Protein AF-E9GR63-F1 (afdb_monomer_lite)

Foldseek 3Di:
DCVVVVLVCLDVVVLVVLVVCCVVVPPPSVPCVVVSVVSPLVNLLVLCLQQDDQCCCVVVVPPSSHWAQDLVPVSLVCLQPVSLVVLVVVQVPDPDPVVHDDPVRSVVSNCVSNVLSVVQNVCNVVVDRTDGNPVVDCVVVVVVVVVVVVVCVVDDDDDDDDDPPPDDDPDPVRVVPDDPPDPDPDDPDPPPPDVVVVVVPDDPVVVVVVVVVVPPPDPPPDPDDDDDDPDDDDDDDDDDDDDDDDDDDDPDPPPPDPPPPPPDDDDDDD

pLDDT: mean 73.04, std 22.87, range [29.64, 97.62]

Radius of gyration: 31.94 Å; chains: 1; bounding box: 80×64×83 Å

Organism: Daphnia pulex (NCBI:txid6669)

Sequence (270 aa):
MKVKLAVDIFRPEMVAALRTMHDLLEVGFENVEPLCTFLERMWKWFCYHDVSNWSQAISQRLEIKRPFSEEDDERIKDLDFDFPEELREWNKQKGNPLECFTPQTLNAIIFTSRSTANLIKHLLRSGFKYVLTRRLSTDNIESCELFICNRSNQQDSTRPNSLSCNTPLPTESVLRRNDPLIASERQPKITRPRGKTILMNTSSNHLKILNQLKEAPVLKIGDDESDKEFNVESKAWGGKGLTKVLGGTSSARVLKACKAEYSNRPTAYT

Structure (mmCIF, N/CA/C/O backbone):
data_AF-E9GR63-F1
#
_entry.id   AF-E9GR63-F1
#
loop_
_atom_site.group_PDB
_atom_site.id
_atom_site.type_symbol
_atom_site.label_atom_id
_atom_site.label_alt_id
_atom_site.label_comp_id
_atom_site.label_asym_id
_atom_site.label_entity_id
_atom_site.label_seq_id
_atom_site.pdbx_PDB_ins_code
_atom_site.Cartn_x
_atom_site.Cartn_y
_atom_site.Cartn_z
_atom_site.occupancy
_atom_site.B_iso_or_equiv
_atom_site.auth_seq_id
_atom_site.auth_comp_id
_atom_site.auth_asym_id
_atom_site.auth_atom_id
_atom_site.pdbx_PDB_model_num
ATOM 1 N N . MET A 1 1 ? -11.440 11.472 -12.004 1.00 61.34 1 MET A N 1
ATOM 2 C CA . ME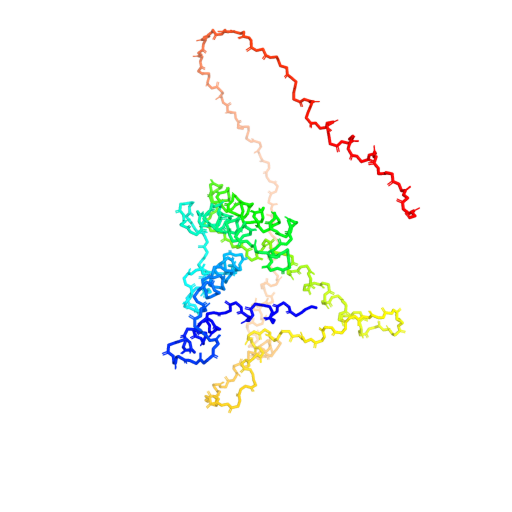T A 1 1 ? -10.074 10.899 -12.059 1.00 61.34 1 MET A CA 1
ATOM 3 C C . MET A 1 1 ? -10.186 9.377 -11.953 1.00 61.34 1 MET A C 1
ATOM 5 O O . MET A 1 1 ? -11.074 8.920 -11.244 1.00 61.34 1 MET A O 1
ATOM 9 N N . LYS A 1 2 ? -9.394 8.580 -12.686 1.00 85.25 2 LYS A N 1
ATOM 10 C CA . LYS A 1 2 ? -9.538 7.107 -12.711 1.00 85.25 2 LYS A CA 1
ATOM 11 C C . LYS A 1 2 ? -8.569 6.433 -11.725 1.00 85.25 2 LYS A C 1
ATOM 13 O O . LYS A 1 2 ? -7.588 5.838 -12.151 1.00 85.25 2 LYS A O 1
ATOM 18 N N . VAL A 1 3 ? -8.863 6.500 -10.422 1.00 84.69 3 VAL A N 1
ATOM 19 C CA . VAL A 1 3 ? -8.038 5.867 -9.363 1.00 84.69 3 VAL A CA 1
ATOM 20 C C . VAL A 1 3 ? -7.896 4.360 -9.588 1.00 84.69 3 VAL A C 1
ATOM 22 O O . VAL A 1 3 ? -6.806 3.816 -9.464 1.00 84.69 3 VAL A O 1
ATOM 25 N N . LYS A 1 4 ? -8.973 3.696 -10.028 1.00 86.88 4 LYS A N 1
ATOM 26 C CA . LYS A 1 4 ? -8.961 2.261 -10.345 1.00 86.88 4 LYS A CA 1
ATOM 27 C C . LYS A 1 4 ? -7.882 1.885 -11.367 1.00 86.88 4 LYS A C 1
ATOM 29 O O . LYS A 1 4 ? -7.197 0.895 -11.170 1.00 86.88 4 LYS A O 1
ATOM 34 N N . LEU A 1 5 ? -7.701 2.699 -12.411 1.00 89.25 5 LEU A N 1
ATOM 35 C CA . LEU A 1 5 ? -6.687 2.440 -13.434 1.00 89.25 5 LEU A CA 1
ATOM 36 C C . LEU A 1 5 ? -5.273 2.518 -12.848 1.00 89.25 5 LEU A C 1
ATOM 38 O O . LEU A 1 5 ? -4.441 1.685 -13.174 1.00 89.25 5 LEU A O 1
ATOM 42 N N . ALA A 1 6 ? -5.017 3.488 -11.965 1.00 90.56 6 ALA A N 1
ATOM 43 C CA . ALA A 1 6 ? -3.727 3.603 -11.292 1.00 90.56 6 ALA A CA 1
ATOM 44 C C . ALA A 1 6 ? -3.461 2.393 -10.384 1.00 90.56 6 ALA A C 1
ATOM 46 O O . ALA A 1 6 ? -2.373 1.837 -10.416 1.00 90.56 6 ALA A O 1
ATOM 47 N N . VAL A 1 7 ? -4.468 1.946 -9.627 1.00 90.56 7 VAL A N 1
ATOM 48 C CA . VAL A 1 7 ? -4.359 0.760 -8.760 1.00 90.56 7 VAL A CA 1
ATOM 49 C C . VAL A 1 7 ? -4.105 -0.511 -9.575 1.00 90.56 7 VAL A C 1
ATOM 51 O O . VAL A 1 7 ? -3.301 -1.344 -9.168 1.00 90.56 7 VAL A O 1
ATOM 54 N N . ASP A 1 8 ? -4.752 -0.652 -10.734 1.00 91.81 8 ASP A N 1
ATOM 55 C CA . ASP A 1 8 ? -4.613 -1.829 -11.595 1.00 91.81 8 ASP A CA 1
ATOM 56 C C . ASP A 1 8 ? -3.183 -1.995 -12.158 1.00 91.81 8 ASP A C 1
ATOM 58 O O . ASP A 1 8 ? -2.782 -3.122 -12.432 1.00 91.81 8 ASP A O 1
ATOM 62 N N . ILE A 1 9 ? -2.387 -0.920 -12.255 1.00 93.25 9 ILE A N 1
ATOM 63 C CA . ILE A 1 9 ? -0.972 -0.981 -12.679 1.00 93.25 9 ILE A CA 1
ATOM 64 C C . ILE A 1 9 ? -0.094 -1.679 -11.633 1.00 93.25 9 ILE A C 1
ATOM 66 O O . ILE A 1 9 ? 0.832 -2.400 -11.987 1.00 93.25 9 ILE A O 1
ATOM 70 N N . PHE A 1 10 ? -0.385 -1.490 -10.345 1.00 94.12 10 PHE A N 1
ATOM 71 C CA . PHE A 1 10 ? 0.419 -2.053 -9.254 1.00 94.12 10 PHE A CA 1
ATOM 72 C C . PHE A 1 10 ? 0.014 -3.481 -8.888 1.00 94.12 10 PHE A C 1
ATOM 74 O O . PHE A 1 10 ? 0.583 -4.080 -7.986 1.00 94.12 10 PHE A O 1
ATOM 81 N N . ARG A 1 11 ? -0.993 -4.047 -9.549 1.00 93.25 11 ARG A N 1
ATOM 82 C CA . ARG A 1 11 ? -1.508 -5.362 -9.188 1.00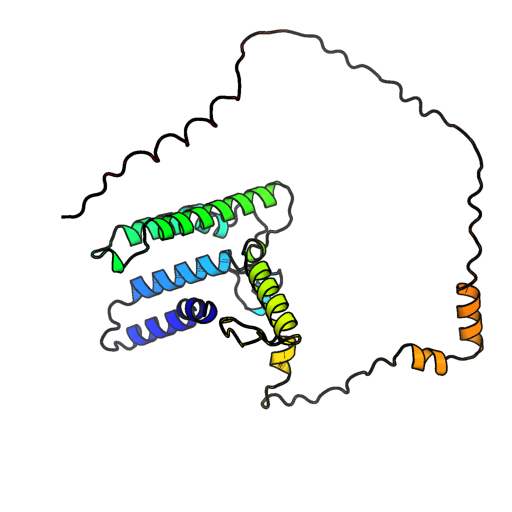 93.25 11 ARG A CA 1
ATOM 83 C C . ARG A 1 11 ? -0.459 -6.477 -9.337 1.00 93.25 11 ARG A C 1
ATOM 85 O O . ARG A 1 11 ? 0.334 -6.436 -10.279 1.00 93.25 11 ARG A O 1
ATOM 92 N N . PRO A 1 12 ? -0.504 -7.522 -8.487 1.00 94.19 12 PRO A N 1
ATOM 93 C CA . PRO A 1 12 ? 0.393 -8.673 -8.594 1.00 94.19 12 PRO A CA 1
ATOM 94 C C . PRO A 1 12 ? 0.366 -9.343 -9.970 1.00 94.19 12 PRO A C 1
ATOM 96 O O . PRO A 1 12 ? 1.385 -9.842 -10.431 1.00 94.19 12 PRO A O 1
ATOM 99 N N . GLU A 1 13 ? -0.780 -9.323 -10.653 1.00 95.00 13 GLU A N 1
ATOM 100 C CA . GLU A 1 13 ? -0.937 -9.862 -12.002 1.00 95.00 13 GLU A CA 1
ATOM 101 C C . GLU A 1 13 ? -0.051 -9.137 -13.028 1.00 95.00 13 GLU A C 1
ATOM 103 O O . GLU A 1 13 ? 0.485 -9.778 -13.929 1.00 95.00 13 GLU A O 1
ATOM 108 N N . MET A 1 14 ? 0.153 -7.822 -12.871 1.00 94.94 14 MET A N 1
ATOM 109 C CA . MET A 1 14 ? 1.071 -7.054 -13.717 1.00 94.94 14 MET A CA 1
ATOM 110 C C . MET A 1 14 ? 2.517 -7.490 -13.477 1.00 94.94 14 MET A C 1
ATOM 112 O O . MET A 1 14 ? 3.258 -7.736 -14.423 1.00 94.94 14 MET A O 1
ATOM 116 N N . VAL A 1 15 ? 2.903 -7.647 -12.211 1.00 95.38 15 VAL A N 1
ATOM 117 C CA . VAL A 1 15 ? 4.250 -8.098 -11.836 1.00 95.38 15 VAL A CA 1
ATOM 118 C C . VAL A 1 15 ? 4.518 -9.514 -12.349 1.00 95.38 15 VAL A C 1
ATOM 120 O O . VAL A 1 15 ? 5.575 -9.774 -12.919 1.00 95.38 15 VAL A O 1
ATOM 123 N N . ALA A 1 16 ? 3.549 -10.419 -12.207 1.00 95.81 16 ALA A N 1
ATOM 124 C CA . ALA A 1 16 ? 3.643 -11.779 -12.727 1.00 95.81 16 ALA A CA 1
ATOM 125 C C . ALA A 1 16 ? 3.805 -11.795 -14.254 1.00 95.81 16 ALA A C 1
ATOM 127 O O . ALA A 1 16 ? 4.628 -12.551 -14.771 1.00 95.81 16 ALA A O 1
ATOM 128 N N . ALA A 1 17 ? 3.075 -10.938 -14.974 1.00 95.88 17 ALA A N 1
ATOM 129 C CA . ALA A 1 17 ? 3.231 -10.792 -16.417 1.00 95.88 17 ALA A CA 1
ATOM 130 C C . ALA A 1 17 ? 4.635 -10.286 -16.789 1.00 95.88 17 ALA A C 1
ATOM 132 O O . ALA A 1 17 ? 5.271 -10.876 -17.657 1.00 95.88 17 ALA A O 1
ATOM 133 N N . LEU A 1 18 ? 5.149 -9.255 -16.106 1.00 95.19 18 LEU A N 1
ATOM 134 C CA . LEU A 1 18 ? 6.498 -8.723 -16.346 1.00 95.19 18 LEU A CA 1
ATOM 135 C C . LEU A 1 18 ? 7.587 -9.776 -16.112 1.00 95.19 18 LEU A C 1
ATOM 137 O O . LEU A 1 18 ? 8.458 -9.943 -16.963 1.00 95.19 18 LEU A O 1
ATOM 141 N N . ARG A 1 19 ? 7.509 -10.518 -15.001 1.00 94.81 19 ARG A N 1
ATOM 142 C CA . ARG A 1 19 ? 8.440 -11.622 -14.717 1.00 94.81 19 ARG A CA 1
ATOM 143 C C . ARG A 1 19 ? 8.348 -12.727 -15.764 1.00 94.81 19 ARG A C 1
ATOM 145 O O . ARG A 1 19 ? 9.371 -13.189 -16.242 1.00 94.81 19 ARG A O 1
ATOM 152 N N . THR A 1 20 ? 7.137 -13.079 -16.196 1.00 95.44 20 THR A N 1
ATOM 153 C CA . THR A 1 20 ? 6.946 -14.082 -17.256 1.00 95.44 20 THR A CA 1
ATOM 154 C C . THR A 1 20 ? 7.599 -13.641 -18.569 1.00 95.44 20 THR A C 1
ATOM 156 O O . THR A 1 20 ? 8.258 -14.446 -19.214 1.00 95.44 20 THR A O 1
ATOM 159 N N . MET A 1 21 ? 7.460 -12.369 -18.964 1.00 94.75 21 MET A N 1
ATOM 160 C CA . MET A 1 21 ? 8.104 -11.848 -20.181 1.00 94.75 21 MET A CA 1
ATOM 161 C C . MET A 1 21 ? 9.634 -11.856 -20.076 1.00 94.75 21 MET A C 1
ATOM 163 O O . MET A 1 21 ? 10.316 -12.185 -21.043 1.00 94.75 21 MET A O 1
ATOM 167 N N . HIS A 1 22 ? 10.168 -11.541 -18.895 1.00 93.75 22 HIS A N 1
ATOM 168 C CA . HIS A 1 22 ? 11.597 -11.663 -18.613 1.00 93.75 22 HIS A CA 1
ATOM 169 C C . HIS A 1 22 ? 12.082 -13.117 -18.705 1.00 93.75 22 HIS A C 1
ATOM 171 O O . HIS A 1 22 ? 13.088 -13.383 -19.357 1.00 93.75 22 HIS A O 1
ATOM 177 N N . ASP A 1 23 ? 11.344 -14.068 -18.128 1.00 93.75 23 ASP A N 1
ATOM 178 C CA . ASP A 1 23 ? 11.697 -15.494 -18.146 1.00 93.75 23 ASP A CA 1
ATOM 179 C C . ASP A 1 23 ? 11.629 -16.103 -19.555 1.00 93.75 23 ASP A C 1
ATOM 181 O O . ASP A 1 23 ? 12.371 -17.032 -19.876 1.00 93.75 23 ASP A O 1
ATOM 185 N N . LEU A 1 24 ? 10.764 -15.558 -20.416 1.00 94.44 24 LEU A N 1
ATOM 186 C CA . LEU A 1 24 ? 10.686 -15.902 -21.837 1.00 94.44 24 LEU A CA 1
ATOM 187 C C . LEU A 1 24 ? 11.790 -15.251 -22.687 1.00 94.44 24 LEU A C 1
ATOM 189 O O . LEU A 1 24 ? 11.870 -15.538 -23.880 1.00 94.44 24 LEU A O 1
ATOM 193 N N . LEU A 1 25 ? 12.657 -14.426 -22.086 1.00 89.38 25 LEU A N 1
ATOM 194 C CA . LEU A 1 25 ? 13.731 -13.689 -22.760 1.00 89.38 25 LEU A CA 1
ATOM 195 C C . LEU A 1 25 ? 13.216 -12.798 -23.902 1.00 89.38 25 LEU A C 1
ATOM 197 O O . LEU A 1 25 ? 13.877 -12.637 -24.930 1.00 89.38 25 LEU A O 1
ATOM 201 N N . GLU A 1 26 ? 12.026 -12.221 -23.723 1.00 90.00 26 GLU A N 1
ATOM 202 C CA . GLU A 1 26 ? 11.458 -11.276 -24.680 1.00 90.00 26 GLU A CA 1
ATOM 203 C C . GLU A 1 26 ? 12.300 -9.994 -24.736 1.00 90.00 26 GLU A C 1
ATOM 205 O O . GLU A 1 26 ? 12.726 -9.444 -23.714 1.00 90.00 26 GLU A O 1
ATOM 210 N N . VAL A 1 27 ? 12.526 -9.495 -25.954 1.00 90.62 27 VAL A N 1
ATOM 211 C CA . VAL A 1 27 ? 13.384 -8.326 -26.191 1.00 90.62 27 VAL A CA 1
ATOM 212 C C . VAL A 1 27 ? 12.829 -7.107 -25.452 1.00 90.62 27 VAL A C 1
ATOM 214 O O . VAL A 1 27 ? 11.661 -6.747 -25.615 1.00 90.62 27 VAL A O 1
ATOM 217 N N . GLY A 1 28 ? 13.682 -6.444 -24.666 1.00 89.44 28 GLY A N 1
ATOM 218 C CA . GLY A 1 28 ? 13.310 -5.258 -23.888 1.00 89.44 28 GLY A CA 1
ATOM 219 C C . GLY A 1 28 ? 12.783 -5.543 -22.478 1.00 89.44 28 GLY A C 1
ATOM 220 O O . GLY A 1 28 ? 12.455 -4.595 -21.763 1.00 89.44 28 GLY A O 1
ATOM 221 N N . PHE A 1 29 ? 12.741 -6.810 -22.049 1.00 91.81 29 PHE A N 1
ATOM 222 C CA . PHE A 1 29 ? 12.385 -7.206 -20.680 1.00 91.81 29 PHE A CA 1
ATOM 223 C C . PHE A 1 29 ? 13.593 -7.672 -19.849 1.00 91.81 29 PHE A C 1
ATOM 225 O O . PHE A 1 29 ? 13.401 -8.245 -18.783 1.00 91.81 29 PHE A O 1
ATOM 232 N N . GLU A 1 30 ? 14.837 -7.398 -20.264 1.00 89.56 30 GLU A N 1
ATOM 233 C CA . GLU A 1 30 ? 16.034 -7.953 -19.602 1.00 89.56 30 GLU A CA 1
ATOM 234 C C . GLU A 1 30 ? 16.308 -7.395 -18.188 1.00 89.56 30 GLU A C 1
ATOM 236 O O . GLU A 1 30 ? 17.026 -8.017 -17.412 1.00 89.56 30 GLU A O 1
ATOM 241 N N . ASN A 1 31 ? 15.761 -6.226 -17.830 1.00 89.19 31 ASN A N 1
ATOM 242 C CA . ASN A 1 31 ? 16.027 -5.563 -16.543 1.00 89.19 31 ASN A CA 1
ATOM 243 C C . ASN A 1 31 ? 14.742 -5.109 -15.830 1.00 89.19 31 ASN A C 1
ATOM 245 O O . ASN A 1 31 ? 14.615 -3.962 -15.396 1.00 89.19 31 ASN A O 1
ATOM 249 N N . VAL A 1 32 ? 13.752 -5.999 -15.742 1.00 93.38 32 VAL A N 1
ATOM 250 C CA . VAL A 1 32 ? 12.454 -5.685 -15.116 1.00 93.38 32 VAL A CA 1
ATOM 251 C C . VAL A 1 32 ? 12.430 -5.855 -13.601 1.00 93.38 32 VAL A C 1
ATOM 253 O O . VAL A 1 32 ? 11.528 -5.328 -12.959 1.00 93.38 32 VAL A O 1
ATOM 256 N N . GLU A 1 33 ? 13.398 -6.547 -13.001 1.00 91.81 33 GLU A N 1
ATOM 257 C CA . GLU A 1 33 ? 13.377 -6.856 -11.562 1.00 91.81 33 GLU A CA 1
ATOM 258 C C . GLU A 1 33 ? 13.279 -5.625 -10.639 1.00 91.81 33 GLU A C 1
ATOM 260 O O . GLU A 1 33 ? 12.440 -5.625 -9.728 1.00 91.81 33 GLU A O 1
ATOM 265 N N . PRO A 1 34 ? 14.027 -4.525 -10.874 1.00 90.88 34 PRO A N 1
ATOM 266 C CA . PRO A 1 34 ? 13.859 -3.305 -10.084 1.00 90.88 34 PRO A CA 1
ATOM 267 C C . PRO A 1 34 ? 12.439 -2.728 -10.177 1.00 90.88 34 PRO A C 1
ATOM 269 O O . PRO A 1 34 ? 11.878 -2.279 -9.176 1.00 90.88 34 PRO A O 1
ATOM 272 N N . LEU A 1 35 ? 11.828 -2.787 -11.366 1.00 91.56 35 LEU A N 1
ATOM 273 C CA . LEU A 1 35 ? 10.454 -2.337 -11.586 1.00 91.56 35 LEU A CA 1
ATOM 274 C C . LEU A 1 35 ? 9.450 -3.254 -10.877 1.00 91.56 35 LEU A C 1
ATOM 276 O O . LEU A 1 35 ? 8.556 -2.759 -10.196 1.00 91.56 35 LEU A O 1
ATOM 280 N N . CYS A 1 36 ? 9.606 -4.573 -10.994 1.00 94.75 36 CYS A N 1
ATOM 281 C CA . CYS A 1 36 ? 8.775 -5.556 -10.301 1.00 94.75 36 CYS A CA 1
ATOM 282 C C . CYS A 1 36 ? 8.798 -5.324 -8.786 1.00 94.75 36 CYS A C 1
ATOM 284 O O . CYS A 1 36 ? 7.741 -5.200 -8.169 1.00 94.75 36 CYS A O 1
ATOM 286 N N . THR A 1 37 ? 9.992 -5.158 -8.213 1.00 94.12 37 THR A N 1
ATOM 287 C CA . THR A 1 37 ? 10.180 -4.876 -6.783 1.00 94.12 37 THR A CA 1
ATOM 288 C C . THR A 1 37 ? 9.461 -3.589 -6.369 1.00 94.12 37 THR A C 1
ATOM 290 O O . THR A 1 37 ? 8.744 -3.562 -5.365 1.00 94.12 37 THR A O 1
ATOM 293 N N . PHE A 1 38 ? 9.594 -2.522 -7.162 1.00 92.94 38 PHE A N 1
ATOM 294 C CA . PHE A 1 38 ? 8.894 -1.262 -6.918 1.00 92.94 38 PHE A CA 1
ATOM 295 C C . PHE A 1 38 ? 7.366 -1.427 -6.952 1.00 92.94 38 PHE A C 1
ATOM 297 O O . PHE A 1 38 ? 6.673 -0.964 -6.042 1.00 92.94 38 PHE A O 1
ATOM 304 N N . LEU A 1 39 ? 6.830 -2.108 -7.971 1.00 95.06 39 LEU A N 1
ATOM 305 C CA . LEU A 1 39 ? 5.390 -2.333 -8.118 1.00 95.06 39 LEU A CA 1
ATOM 306 C C . LEU A 1 39 ? 4.823 -3.148 -6.948 1.00 95.06 39 LEU A C 1
ATOM 308 O O . LEU A 1 39 ? 3.796 -2.770 -6.381 1.00 95.06 39 LEU A O 1
ATOM 312 N N . GLU A 1 40 ? 5.518 -4.211 -6.534 1.00 95.38 40 GLU A N 1
ATOM 313 C CA . GLU A 1 40 ? 5.138 -5.038 -5.382 1.00 95.38 40 GLU A CA 1
ATOM 314 C C . GLU A 1 40 ? 5.125 -4.231 -4.084 1.00 95.38 40 GLU A C 1
ATOM 316 O O . GLU A 1 40 ? 4.176 -4.322 -3.299 1.00 95.38 40 GLU A O 1
ATOM 321 N N . ARG A 1 41 ? 6.147 -3.399 -3.862 1.00 95.50 41 ARG A N 1
ATOM 322 C CA . ARG A 1 41 ? 6.236 -2.543 -2.675 1.00 95.50 41 ARG A CA 1
ATOM 323 C C . ARG A 1 41 ? 5.138 -1.484 -2.640 1.00 95.50 41 ARG A C 1
ATOM 325 O O . ARG A 1 41 ? 4.512 -1.299 -1.597 1.00 95.50 41 ARG A O 1
ATOM 332 N N . MET A 1 42 ? 4.835 -0.847 -3.769 1.00 95.12 42 MET A N 1
ATOM 333 C CA . MET A 1 42 ? 3.735 0.119 -3.866 1.00 95.12 42 MET A CA 1
ATOM 334 C C . MET A 1 42 ? 2.366 -0.539 -3.654 1.00 95.12 42 MET A C 1
ATOM 336 O O . MET A 1 42 ? 1.513 0.016 -2.958 1.00 95.12 42 MET A O 1
ATOM 340 N N . TRP A 1 43 ? 2.158 -1.742 -4.190 1.00 95.44 43 TRP A N 1
ATOM 341 C CA . TRP A 1 43 ? 0.946 -2.526 -3.949 1.00 95.44 43 TRP A CA 1
ATOM 342 C C . TRP A 1 43 ? 0.780 -2.920 -2.485 1.00 95.44 43 TRP A C 1
ATOM 344 O O . TRP A 1 43 ? -0.309 -2.782 -1.918 1.00 95.44 43 TRP A O 1
ATOM 354 N N . LYS A 1 44 ? 1.868 -3.382 -1.863 1.00 95.75 44 LYS A N 1
ATOM 355 C CA . LYS A 1 44 ? 1.929 -3.734 -0.443 1.00 95.75 44 LYS A CA 1
ATOM 356 C C . LYS A 1 44 ? 1.555 -2.531 0.424 1.00 95.75 44 LYS A C 1
ATOM 358 O O . LYS A 1 44 ? 0.640 -2.629 1.242 1.00 95.75 44 LYS A O 1
ATOM 363 N N . TRP A 1 45 ? 2.178 -1.382 0.163 1.00 96.00 45 TRP A N 1
ATOM 364 C CA . TRP A 1 45 ? 1.859 -0.115 0.819 1.00 96.00 45 TRP A CA 1
ATOM 365 C C . TRP A 1 45 ? 0.382 0.266 0.657 1.00 96.00 45 TRP A C 1
ATOM 367 O O . TRP A 1 45 ? -0.301 0.535 1.646 1.00 96.00 45 TRP A O 1
ATOM 377 N N . PHE A 1 46 ? -0.156 0.206 -0.564 1.00 95.19 46 PHE A N 1
ATOM 378 C CA . PHE A 1 46 ? -1.569 0.495 -0.815 1.00 95.19 46 PHE A CA 1
ATOM 379 C C . PHE A 1 46 ? -2.496 -0.434 -0.014 1.00 95.19 46 PHE A C 1
ATOM 381 O O . PHE A 1 46 ? -3.467 0.020 0.593 1.00 95.19 46 PHE A O 1
ATOM 388 N N . CYS A 1 47 ? -2.179 -1.729 0.054 1.00 95.06 47 CYS A N 1
ATOM 389 C CA . CYS A 1 47 ? -2.960 -2.696 0.821 1.00 95.06 47 CYS A CA 1
ATOM 390 C C . CYS A 1 47 ? -2.983 -2.393 2.323 1.00 95.06 47 CYS A C 1
ATOM 392 O O . CYS A 1 47 ? -4.030 -2.579 2.944 1.00 95.06 47 CYS A O 1
ATOM 394 N N . TYR A 1 48 ? -1.885 -1.896 2.903 1.00 95.81 48 TYR A N 1
ATOM 395 C CA . TYR A 1 48 ? -1.860 -1.483 4.310 1.00 95.81 48 TYR A CA 1
ATOM 396 C C . TYR A 1 48 ? -2.814 -0.329 4.602 1.00 95.81 48 TYR A C 1
ATOM 398 O O . TYR A 1 48 ? -3.404 -0.293 5.680 1.00 95.81 48 TYR A O 1
ATOM 406 N N . HIS A 1 49 ? -3.007 0.586 3.653 1.00 95.44 49 HIS A N 1
ATOM 407 C CA . HIS A 1 49 ? -3.941 1.705 3.788 1.00 95.44 49 HIS A CA 1
ATOM 408 C C . HIS A 1 49 ? -5.394 1.346 3.413 1.00 95.44 49 HIS A C 1
ATOM 410 O O . HIS A 1 49 ? -6.312 2.083 3.767 1.00 95.44 49 HIS A O 1
ATOM 416 N N . ASP A 1 50 ? -5.623 0.197 2.767 1.00 94.31 50 ASP A N 1
ATOM 417 C CA . ASP A 1 50 ? -6.935 -0.262 2.289 1.00 94.31 50 ASP A CA 1
ATOM 418 C C . ASP A 1 50 ? -7.476 -1.501 3.040 1.00 94.31 50 ASP A C 1
ATOM 420 O O . ASP A 1 50 ? -8.043 -2.433 2.457 1.00 94.31 50 ASP A O 1
ATOM 424 N N . VAL A 1 51 ? -7.321 -1.534 4.366 1.00 94.81 51 VAL A N 1
ATOM 425 C CA . VAL A 1 51 ? -7.894 -2.605 5.197 1.00 94.81 51 VAL A CA 1
ATOM 426 C C . VAL A 1 51 ? -9.317 -2.233 5.608 1.00 94.81 51 VAL A C 1
ATOM 428 O O . VAL A 1 51 ? -9.524 -1.305 6.395 1.00 94.81 51 VAL A O 1
ATOM 431 N N . SER A 1 52 ? -10.315 -2.941 5.064 1.00 91.00 52 SER A N 1
ATOM 432 C CA . SER A 1 52 ? -11.727 -2.540 5.187 1.00 91.00 52 SER A CA 1
ATOM 433 C C . SER A 1 52 ? -12.544 -3.336 6.202 1.00 91.00 52 SER A C 1
ATOM 435 O O . SER A 1 52 ? -13.454 -2.777 6.816 1.00 91.00 52 SER A O 1
ATOM 437 N N . ASN A 1 53 ? -12.272 -4.632 6.365 1.00 91.12 53 ASN A N 1
ATOM 438 C CA . ASN A 1 53 ? -13.050 -5.511 7.234 1.00 91.12 53 ASN A CA 1
ATOM 439 C C . ASN A 1 53 ? -12.275 -6.790 7.607 1.00 91.12 53 ASN A C 1
ATOM 441 O O . ASN A 1 53 ? -11.206 -7.062 7.069 1.00 91.12 53 ASN A O 1
ATOM 445 N N . TRP A 1 54 ? -12.837 -7.579 8.529 1.00 86.69 54 TRP A N 1
ATOM 446 C CA . TRP A 1 54 ? -12.203 -8.788 9.068 1.00 86.69 54 TRP A CA 1
ATOM 447 C C . TRP A 1 54 ? -12.176 -9.973 8.097 1.00 86.69 54 TRP A C 1
ATOM 449 O O . TRP A 1 54 ? -11.233 -10.758 8.102 1.00 86.69 54 TRP A O 1
ATOM 459 N N . SER A 1 55 ? -13.199 -10.114 7.254 1.00 87.81 55 SER A N 1
ATOM 460 C CA . SER A 1 55 ? -13.312 -11.238 6.321 1.00 87.81 55 SER A CA 1
ATOM 461 C C . SER A 1 55 ? -12.574 -11.006 5.005 1.00 87.81 55 SER A C 1
ATOM 463 O O . SER A 1 55 ? -12.395 -11.953 4.247 1.00 87.81 55 SER A O 1
ATOM 465 N N . GLN A 1 56 ? -12.110 -9.785 4.726 1.00 87.56 56 GLN A N 1
ATOM 466 C CA . GLN A 1 56 ? -11.492 -9.420 3.454 1.00 87.56 56 GLN A CA 1
ATOM 467 C C . GLN A 1 56 ? -10.266 -10.277 3.153 1.00 87.56 56 GLN A C 1
ATOM 469 O O . GLN A 1 56 ? -10.150 -10.787 2.041 1.00 87.56 56 GLN A O 1
ATOM 474 N N . ALA A 1 57 ? -9.398 -10.480 4.146 1.00 88.81 57 ALA A N 1
ATOM 475 C CA . ALA A 1 57 ? -8.219 -11.325 4.001 1.00 88.81 57 ALA A CA 1
ATOM 476 C C . ALA A 1 57 ? -8.587 -12.769 3.627 1.00 88.81 57 ALA A C 1
ATOM 478 O O . ALA A 1 57 ? -7.933 -13.370 2.781 1.00 88.81 57 ALA A O 1
ATOM 479 N N . ILE A 1 58 ? -9.676 -13.296 4.195 1.00 89.25 58 ILE A N 1
ATOM 480 C CA . ILE A 1 58 ? -10.165 -14.656 3.936 1.00 89.25 58 ILE A CA 1
ATOM 481 C C . ILE A 1 58 ? -10.784 -14.740 2.537 1.00 89.25 58 ILE A C 1
ATOM 483 O O . ILE A 1 58 ? -10.412 -15.598 1.740 1.00 89.25 58 ILE A O 1
ATOM 487 N N . SER A 1 59 ? -11.701 -13.825 2.214 1.00 89.00 59 SER A N 1
ATOM 488 C CA . SER A 1 59 ? -12.422 -13.819 0.938 1.00 89.00 59 SER A CA 1
ATOM 489 C C . SER A 1 59 ? -11.500 -13.574 -0.255 1.00 89.00 59 SER A C 1
ATOM 491 O O . SER A 1 59 ? -11.686 -14.184 -1.303 1.00 89.00 59 SER A O 1
ATOM 493 N N . GLN A 1 60 ? -10.513 -12.687 -0.105 1.00 88.06 60 GLN A N 1
ATOM 494 C CA . GLN A 1 60 ? -9.559 -12.348 -1.167 1.00 88.06 60 GLN A CA 1
ATOM 495 C C . GLN A 1 60 ? -8.302 -13.223 -1.132 1.00 88.06 60 GLN A C 1
ATOM 497 O O . GLN A 1 60 ? -7.500 -13.136 -2.052 1.00 88.06 60 GLN A O 1
ATOM 502 N N . ARG A 1 61 ? -8.129 -14.064 -0.100 1.00 89.94 61 ARG A N 1
ATOM 503 C CA . ARG A 1 61 ? -6.903 -14.844 0.154 1.00 89.94 61 ARG A CA 1
ATOM 504 C C . ARG A 1 61 ? -5.647 -13.964 0.188 1.00 89.94 61 ARG A C 1
ATOM 506 O O . ARG A 1 61 ? -4.600 -14.328 -0.333 1.00 89.94 61 ARG A O 1
ATOM 513 N N . LEU A 1 62 ? -5.776 -12.787 0.799 1.00 90.31 62 LEU A N 1
ATOM 514 C CA . LEU A 1 62 ? -4.724 -11.778 0.914 1.00 90.31 62 LEU A CA 1
ATOM 515 C C . LEU A 1 62 ? -4.475 -11.470 2.388 1.00 90.31 62 LEU A C 1
ATOM 517 O O . LEU A 1 62 ? -5.144 -10.619 2.976 1.00 90.31 62 LEU A O 1
ATOM 521 N N . GLU A 1 63 ? -3.492 -12.143 2.980 1.00 91.69 63 GLU A N 1
ATOM 522 C CA . GLU A 1 63 ? -3.151 -11.991 4.401 1.00 91.69 63 GLU A CA 1
ATOM 523 C C . GLU A 1 63 ? -2.731 -10.562 4.760 1.00 91.69 63 GLU A C 1
ATOM 525 O O . GLU A 1 63 ? -3.087 -10.042 5.816 1.00 91.69 63 GLU A O 1
ATOM 530 N N . ILE A 1 64 ? -2.099 -9.866 3.816 1.00 92.81 64 ILE A N 1
ATOM 531 C CA . ILE A 1 64 ? -1.733 -8.456 3.945 1.00 92.81 64 ILE A CA 1
ATOM 532 C C . ILE A 1 64 ? -2.915 -7.540 4.305 1.00 92.81 64 ILE A C 1
ATOM 534 O O . ILE A 1 64 ? -2.725 -6.540 4.998 1.00 92.81 64 ILE A O 1
ATOM 538 N N . LYS A 1 65 ? -4.139 -7.895 3.886 1.00 93.50 65 LYS A N 1
ATOM 539 C CA . LYS A 1 65 ? -5.366 -7.131 4.158 1.00 93.50 65 LYS A CA 1
ATOM 540 C C . LYS A 1 65 ? -6.061 -7.529 5.463 1.00 93.50 65 LYS A C 1
ATOM 542 O O . LYS A 1 65 ? -7.217 -7.165 5.681 1.00 93.50 65 LYS A O 1
ATOM 547 N N . ARG A 1 66 ? -5.400 -8.288 6.338 1.00 94.81 66 ARG A N 1
ATOM 548 C CA . ARG A 1 66 ? -5.919 -8.599 7.674 1.00 94.81 66 ARG A CA 1
ATOM 549 C C . ARG A 1 66 ? -6.003 -7.317 8.520 1.00 94.81 66 ARG A C 1
ATOM 551 O O . ARG A 1 66 ? -5.117 -6.473 8.417 1.00 94.81 66 ARG A O 1
ATOM 558 N N . PRO A 1 67 ? -7.015 -7.137 9.382 1.00 95.81 67 PRO A N 1
ATOM 559 C CA . PRO A 1 67 ? -7.014 -6.045 10.357 1.00 95.81 67 PRO A CA 1
ATOM 560 C C . PRO A 1 67 ? -5.751 -6.041 11.220 1.00 95.81 67 PRO A C 1
ATOM 562 O O . PRO A 1 67 ? -5.202 -7.099 11.523 1.00 95.81 67 PRO A O 1
ATOM 565 N N . PHE A 1 68 ? -5.285 -4.858 11.607 1.00 96.75 68 PHE A N 1
ATOM 566 C CA . PHE A 1 68 ? -4.180 -4.735 12.556 1.00 96.75 68 PHE A CA 1
ATOM 567 C C . PHE A 1 68 ? -4.723 -5.010 13.951 1.00 96.75 68 PHE A C 1
ATOM 569 O O . PHE A 1 68 ? -5.632 -4.302 14.378 1.00 96.75 68 PHE A O 1
ATOM 576 N N . SER A 1 69 ? -4.217 -6.038 14.626 1.00 96.25 69 SER A N 1
ATOM 577 C CA . SER A 1 69 ? -4.667 -6.438 15.968 1.00 96.25 69 SER A CA 1
ATOM 578 C C . SER A 1 69 ? -3.550 -6.457 17.008 1.00 96.25 69 SER A C 1
ATOM 580 O O . SER A 1 69 ? -3.839 -6.572 18.193 1.00 96.25 69 SER A O 1
ATOM 582 N N . GLU A 1 70 ? -2.294 -6.355 16.578 1.00 95.50 70 GLU A N 1
ATOM 583 C CA . GLU A 1 70 ? -1.109 -6.475 17.427 1.00 95.50 70 GLU A CA 1
ATOM 584 C C . GLU A 1 70 ? -0.223 -5.241 17.245 1.00 95.50 70 GLU A C 1
ATOM 586 O O . GLU A 1 70 ? -0.107 -4.709 16.140 1.00 95.50 70 GLU A O 1
ATOM 591 N N . GLU A 1 71 ? 0.366 -4.752 18.337 1.00 93.69 71 GLU A N 1
ATOM 592 C CA . GLU A 1 71 ? 1.216 -3.552 18.311 1.00 93.69 71 GLU A CA 1
ATOM 593 C C . GLU A 1 71 ? 2.552 -3.790 17.601 1.00 93.69 71 GLU A C 1
ATOM 595 O O . GLU A 1 71 ? 3.071 -2.878 16.953 1.00 93.69 71 GLU A O 1
ATOM 600 N N . ASP A 1 72 ? 3.065 -5.016 17.704 1.00 93.81 72 ASP A N 1
ATOM 601 C CA . ASP A 1 72 ? 4.348 -5.454 17.150 1.00 93.81 72 ASP A CA 1
ATOM 602 C C . ASP A 1 72 ? 4.194 -6.134 15.777 1.00 93.81 72 ASP A C 1
ATOM 604 O O . ASP A 1 72 ? 5.073 -6.865 15.327 1.00 93.81 72 ASP A O 1
ATOM 608 N N . ASP A 1 73 ? 3.072 -5.893 15.093 1.00 94.88 73 ASP A N 1
ATOM 609 C CA . ASP A 1 73 ? 2.819 -6.409 13.749 1.00 94.88 73 ASP A CA 1
ATOM 610 C C . ASP A 1 73 ? 3.899 -5.903 12.774 1.00 94.88 73 ASP A C 1
ATOM 612 O O . ASP A 1 73 ? 4.120 -4.694 12.628 1.00 94.88 73 ASP A O 1
ATOM 616 N N . GLU A 1 74 ? 4.569 -6.825 12.075 1.00 95.94 74 GLU A N 1
ATOM 617 C CA . GLU A 1 74 ? 5.654 -6.502 11.140 1.00 95.94 74 GLU A CA 1
ATOM 618 C C . GLU A 1 74 ? 5.225 -5.500 10.065 1.00 95.94 74 GLU A C 1
ATOM 620 O O . GLU A 1 74 ? 6.019 -4.668 9.629 1.00 95.94 74 GLU A O 1
ATOM 625 N N . ARG A 1 75 ? 3.947 -5.513 9.675 1.00 96.19 75 ARG A N 1
ATOM 626 C CA . ARG A 1 75 ? 3.391 -4.575 8.692 1.00 96.19 75 ARG A CA 1
ATOM 627 C C . ARG A 1 75 ? 3.438 -3.133 9.188 1.00 96.19 75 ARG A C 1
ATOM 629 O O . ARG A 1 75 ? 3.589 -2.209 8.392 1.00 96.19 75 ARG A O 1
ATOM 636 N N . ILE A 1 76 ? 3.320 -2.928 10.500 1.00 96.75 76 ILE A N 1
ATOM 637 C CA . ILE A 1 76 ? 3.441 -1.606 11.118 1.00 96.75 76 ILE A CA 1
ATOM 638 C C . ILE A 1 76 ? 4.902 -1.146 11.068 1.00 96.75 76 ILE A C 1
ATOM 640 O O . ILE A 1 76 ? 5.155 0.015 10.752 1.00 96.75 76 ILE A O 1
ATOM 644 N N . LYS A 1 77 ? 5.862 -2.039 11.345 1.00 96.38 77 LYS A N 1
ATOM 645 C CA . LYS A 1 77 ? 7.299 -1.739 11.225 1.00 96.38 77 LYS A CA 1
ATOM 646 C C . LYS A 1 77 ? 7.679 -1.386 9.783 1.00 96.38 77 LYS A C 1
ATOM 648 O O . LYS A 1 77 ? 8.335 -0.369 9.566 1.00 96.38 77 LYS A O 1
ATOM 653 N N . ASP A 1 78 ? 7.196 -2.172 8.825 1.00 96.56 78 ASP A N 1
ATOM 654 C CA . ASP A 1 78 ? 7.411 -1.960 7.391 1.00 96.56 78 ASP A CA 1
ATOM 655 C C . ASP A 1 78 ? 6.880 -0.583 6.952 1.00 96.56 78 ASP A C 1
ATOM 657 O O . ASP A 1 78 ? 7.542 0.138 6.211 1.00 96.56 78 ASP A O 1
ATOM 661 N N . LEU A 1 79 ? 5.719 -0.164 7.474 1.00 96.31 79 LEU A N 1
ATOM 662 C CA . LEU A 1 79 ? 5.124 1.141 7.176 1.00 96.31 79 LEU A CA 1
ATOM 663 C C . LEU A 1 79 ? 5.853 2.322 7.852 1.00 96.31 79 LEU A C 1
ATOM 665 O O . LEU A 1 79 ? 5.941 3.407 7.277 1.00 96.31 79 LEU A O 1
ATOM 669 N N . ASP A 1 80 ? 6.362 2.140 9.070 1.00 96.75 80 ASP A N 1
ATOM 670 C CA . ASP A 1 80 ? 7.017 3.198 9.856 1.00 96.75 80 ASP A CA 1
ATOM 671 C C . ASP A 1 80 ? 8.465 3.458 9.398 1.00 96.75 80 ASP A C 1
ATOM 673 O O . ASP A 1 80 ? 8.917 4.611 9.336 1.00 96.75 80 ASP A O 1
ATOM 677 N N . PHE A 1 81 ? 9.186 2.386 9.048 1.00 95.38 81 PHE A N 1
ATOM 678 C CA . PHE A 1 81 ? 10.626 2.422 8.805 1.00 95.38 81 PHE A CA 1
ATOM 679 C C . PHE A 1 81 ? 11.032 1.897 7.425 1.00 95.38 81 PHE A C 1
ATOM 681 O O . PHE A 1 81 ? 11.554 2.680 6.631 1.00 95.38 81 PHE A O 1
ATOM 688 N N . ASP A 1 82 ? 10.775 0.621 7.124 1.00 96.56 82 ASP A N 1
ATOM 689 C CA . ASP A 1 82 ? 11.397 -0.055 5.974 1.00 96.56 82 ASP A CA 1
ATOM 690 C C . ASP A 1 82 ? 10.992 0.594 4.637 1.00 96.56 82 ASP A C 1
ATOM 692 O O . ASP A 1 82 ? 11.847 1.021 3.861 1.00 96.56 82 ASP A O 1
ATOM 696 N N . PHE A 1 83 ? 9.690 0.775 4.397 1.00 95.94 83 PHE A N 1
ATOM 697 C CA . PHE A 1 83 ? 9.187 1.381 3.162 1.00 95.94 83 PHE A CA 1
ATOM 698 C C . PHE A 1 83 ? 9.604 2.858 2.989 1.00 95.94 83 PHE A C 1
ATOM 700 O O . PHE A 1 83 ? 10.045 3.234 1.899 1.00 95.94 83 PHE A O 1
ATOM 707 N N . PRO A 1 84 ? 9.518 3.731 4.018 1.00 96.31 84 PRO A N 1
ATOM 708 C CA . PRO A 1 84 ? 10.074 5.080 3.932 1.00 96.31 84 PRO A CA 1
ATOM 709 C C . PRO A 1 84 ? 11.566 5.150 3.584 1.00 96.31 84 PRO A C 1
ATOM 711 O O . PRO A 1 84 ? 11.958 6.063 2.854 1.00 96.31 84 PRO A O 1
ATOM 714 N N . GLU A 1 85 ? 12.395 4.243 4.104 1.00 96.12 85 GLU A N 1
ATOM 715 C CA . GLU A 1 85 ? 13.829 4.216 3.788 1.00 96.12 85 GLU A CA 1
ATOM 716 C C . GLU A 1 85 ? 14.083 3.749 2.349 1.00 96.12 85 GLU A C 1
ATOM 718 O O . GLU A 1 85 ? 14.838 4.403 1.627 1.00 96.12 85 GLU A O 1
ATOM 723 N N . GLU A 1 86 ? 13.376 2.716 1.881 1.00 93.94 86 GLU A N 1
ATOM 724 C CA . GLU A 1 86 ? 13.430 2.275 0.479 1.00 93.94 86 GLU A CA 1
ATOM 725 C C . GLU A 1 86 ? 13.044 3.396 -0.492 1.00 93.94 86 GLU A C 1
ATOM 727 O O . GLU A 1 86 ? 13.760 3.668 -1.456 1.00 93.94 86 GLU A O 1
ATOM 732 N N . LEU A 1 87 ? 11.961 4.126 -0.201 1.00 93.00 87 LEU A N 1
ATOM 733 C CA . LEU A 1 87 ? 11.537 5.268 -1.011 1.00 93.00 87 LEU A CA 1
ATOM 734 C C . LEU A 1 87 ? 12.596 6.373 -1.077 1.00 93.00 87 LEU A C 1
ATOM 736 O O . LEU A 1 87 ? 12.775 6.994 -2.127 1.00 93.00 87 LEU A O 1
ATOM 740 N N . ARG A 1 88 ? 13.288 6.655 0.036 1.00 93.62 88 ARG A N 1
ATOM 741 C CA . ARG A 1 88 ? 14.386 7.634 0.039 1.00 93.62 88 ARG A CA 1
ATOM 742 C C . ARG A 1 88 ? 15.525 7.159 -0.841 1.00 93.62 88 ARG A C 1
ATOM 744 O O . ARG A 1 88 ? 16.084 7.975 -1.567 1.00 93.62 88 ARG A O 1
ATOM 751 N N . GLU A 1 89 ? 15.867 5.882 -0.761 1.00 92.62 89 GLU A N 1
ATOM 752 C CA . GLU A 1 89 ? 16.970 5.308 -1.515 1.00 92.62 89 GLU A CA 1
ATOM 753 C C . GLU A 1 89 ? 16.685 5.306 -3.020 1.00 92.62 89 GLU A C 1
ATOM 755 O O . GLU A 1 89 ? 17.467 5.867 -3.788 1.00 92.62 89 GLU A O 1
ATOM 760 N N . TRP A 1 90 ? 15.506 4.845 -3.444 1.00 89.50 90 TRP A N 1
ATOM 761 C CA . TRP A 1 90 ? 15.087 4.934 -4.847 1.00 89.50 90 TRP A CA 1
ATOM 762 C C . TRP A 1 90 ? 15.089 6.373 -5.366 1.00 89.50 90 TRP A C 1
ATOM 764 O O . TRP A 1 90 ? 15.526 6.637 -6.484 1.00 89.50 90 TRP A O 1
ATOM 774 N N . ASN A 1 91 ? 14.667 7.341 -4.545 1.00 89.56 91 ASN A N 1
ATOM 775 C CA . ASN A 1 91 ? 14.651 8.743 -4.960 1.00 89.56 91 ASN A CA 1
ATOM 776 C C . ASN A 1 91 ? 16.049 9.396 -4.997 1.00 89.56 91 ASN A C 1
ATOM 778 O O . ASN A 1 91 ? 16.185 10.473 -5.587 1.00 89.56 91 ASN A O 1
ATOM 782 N N . LYS A 1 92 ? 17.067 8.794 -4.359 1.00 89.19 92 LYS A N 1
ATOM 783 C CA . LYS A 1 92 ? 18.477 9.228 -4.426 1.00 89.19 92 LYS A CA 1
ATOM 784 C C . LYS A 1 92 ? 19.196 8.669 -5.649 1.00 89.19 92 LYS A C 1
ATOM 786 O O . LYS A 1 92 ? 20.002 9.384 -6.230 1.00 89.19 92 LYS A O 1
ATOM 791 N N . GLN A 1 93 ? 18.894 7.434 -6.047 1.00 84.62 93 GLN A N 1
ATOM 792 C CA . GLN A 1 93 ? 19.568 6.720 -7.143 1.00 84.62 93 GLN A CA 1
ATOM 793 C C . GLN A 1 93 ? 19.229 7.248 -8.552 1.00 84.62 93 GLN A C 1
ATOM 795 O O . GLN A 1 93 ? 19.618 6.658 -9.555 1.00 84.62 93 GLN A O 1
ATOM 800 N N . LYS A 1 94 ? 18.503 8.364 -8.651 1.00 76.00 94 LYS A N 1
ATOM 801 C CA . LYS A 1 94 ? 17.974 8.890 -9.912 1.00 76.00 94 LYS A CA 1
ATOM 802 C C . LYS A 1 94 ? 19.019 9.611 -10.766 1.00 76.00 94 LYS A C 1
ATOM 804 O O . LYS A 1 94 ? 19.828 10.386 -10.255 1.00 76.00 94 LYS A O 1
ATOM 809 N N . GLY A 1 95 ? 18.901 9.435 -12.083 1.00 70.62 95 GLY A N 1
ATOM 810 C CA . GLY A 1 95 ? 19.601 10.238 -13.088 1.00 70.62 95 GLY A CA 1
ATOM 811 C C . GLY A 1 95 ? 18.817 11.489 -13.503 1.00 70.62 95 GLY A C 1
ATOM 812 O O . GLY A 1 95 ? 19.421 12.532 -13.751 1.00 70.62 95 GLY A O 1
ATOM 813 N N . ASN A 1 96 ? 17.476 11.422 -13.527 1.00 78.06 96 ASN A N 1
ATOM 814 C CA . ASN A 1 96 ? 16.607 12.517 -13.975 1.00 78.06 96 ASN A CA 1
ATOM 815 C C . ASN A 1 96 ? 15.522 12.886 -12.933 1.00 78.06 96 ASN A C 1
ATOM 817 O O . ASN A 1 96 ? 14.897 12.004 -12.340 1.00 78.06 96 ASN A O 1
ATOM 821 N N . PRO A 1 97 ? 15.220 14.183 -12.717 1.00 72.94 97 PRO A N 1
ATOM 822 C CA . PRO A 1 97 ? 14.099 14.623 -11.882 1.00 72.94 97 PRO A CA 1
ATOM 823 C C . PRO A 1 97 ? 12.713 14.069 -12.259 1.00 72.94 97 PRO A C 1
ATOM 825 O O . PRO A 1 97 ? 11.860 13.980 -11.378 1.00 72.94 97 PRO A O 1
ATOM 828 N N . LEU A 1 98 ? 12.469 13.713 -13.527 1.00 74.38 98 LEU A N 1
ATOM 829 C CA . LEU A 1 98 ? 11.168 13.203 -13.999 1.00 74.38 98 LEU A CA 1
ATOM 830 C C . LEU A 1 98 ? 10.936 11.712 -13.717 1.00 74.38 98 LEU A C 1
ATOM 832 O O . LEU A 1 98 ? 9.801 11.251 -13.772 1.00 74.38 98 LEU A O 1
ATOM 836 N N . GLU A 1 99 ? 11.988 10.964 -13.394 1.00 71.25 99 GLU A N 1
ATOM 837 C CA . GLU A 1 99 ? 11.930 9.517 -13.133 1.00 71.25 99 GLU A CA 1
ATOM 838 C C . GLU A 1 99 ? 11.488 9.198 -11.697 1.00 71.25 99 GLU A C 1
ATOM 840 O O . GLU A 1 99 ? 11.468 8.042 -11.283 1.00 71.25 99 GLU A O 1
ATOM 845 N N . CYS A 1 100 ? 11.172 10.223 -10.903 1.00 79.56 100 CYS A N 1
ATOM 846 C CA . CYS A 1 100 ? 11.101 10.112 -9.458 1.00 79.56 100 CYS A CA 1
ATOM 847 C C . CYS A 1 100 ? 9.929 10.897 -8.859 1.00 79.56 100 CYS A C 1
ATOM 849 O O . CYS A 1 100 ? 9.313 11.750 -9.504 1.00 79.56 100 CYS A O 1
ATOM 851 N N . PHE A 1 101 ? 9.643 10.644 -7.582 1.00 86.81 101 PHE A N 1
ATOM 852 C CA . PHE A 1 101 ? 8.653 11.430 -6.861 1.00 86.81 101 PHE A CA 1
ATOM 853 C C . PHE A 1 101 ? 9.162 12.857 -6.645 1.00 86.81 101 PHE A C 1
ATOM 855 O O . PHE A 1 101 ? 10.302 13.088 -6.221 1.00 86.81 101 PHE A O 1
ATOM 862 N N . THR A 1 102 ? 8.278 13.836 -6.849 1.00 90.56 102 THR A N 1
ATOM 863 C CA . THR A 1 102 ? 8.570 15.209 -6.430 1.00 90.56 102 THR A CA 1
ATOM 864 C C . THR A 1 102 ? 8.847 15.238 -4.921 1.00 90.56 102 THR A C 1
ATOM 866 O O . THR A 1 102 ? 8.269 14.432 -4.183 1.00 90.56 102 THR A O 1
ATOM 869 N N . PRO A 1 103 ? 9.692 16.157 -4.413 1.00 90.50 103 PRO A N 1
ATOM 870 C CA . PRO A 1 103 ? 9.991 16.235 -2.981 1.00 90.50 103 PRO A CA 1
ATOM 871 C C . PRO A 1 103 ? 8.733 16.330 -2.110 1.00 90.50 103 PRO A C 1
ATOM 873 O O . PRO A 1 103 ? 8.675 15.758 -1.024 1.00 90.50 103 PRO A O 1
ATOM 876 N N . GLN A 1 104 ? 7.703 17.017 -2.608 1.00 93.88 104 GLN A N 1
ATOM 877 C CA . GLN A 1 104 ? 6.405 17.142 -1.954 1.00 93.88 104 GLN A CA 1
ATOM 878 C C . GLN A 1 104 ? 5.689 15.791 -1.876 1.00 93.88 104 GLN A C 1
ATOM 880 O O . GLN A 1 104 ? 5.225 15.416 -0.803 1.00 93.88 104 GLN A O 1
ATOM 885 N N . THR A 1 105 ? 5.641 15.047 -2.984 1.00 93.25 105 THR A N 1
ATOM 886 C CA . THR A 1 105 ? 4.984 13.732 -3.044 1.00 93.25 105 THR A CA 1
ATOM 887 C C . THR A 1 105 ? 5.713 12.716 -2.174 1.00 93.25 105 THR A C 1
ATOM 889 O O . THR A 1 105 ? 5.079 12.023 -1.385 1.00 93.25 105 THR A O 1
ATOM 892 N N . LEU A 1 106 ? 7.047 12.682 -2.239 1.00 94.25 106 LEU A N 1
ATOM 893 C CA . LEU A 1 106 ? 7.860 11.801 -1.403 1.00 94.25 106 LEU A CA 1
ATOM 894 C C . LEU A 1 106 ? 7.616 12.067 0.089 1.00 94.25 106 LEU A C 1
ATOM 896 O O . LEU A 1 106 ? 7.331 11.143 0.848 1.00 94.25 106 LEU A O 1
ATOM 900 N N . ASN A 1 107 ? 7.688 13.333 0.509 1.00 95.50 107 ASN A N 1
ATOM 901 C CA . ASN A 1 107 ? 7.453 13.702 1.903 1.00 95.50 107 ASN A CA 1
ATOM 902 C C . ASN A 1 107 ? 6.017 13.394 2.343 1.00 95.50 107 ASN A C 1
ATOM 904 O O . ASN A 1 107 ? 5.820 12.945 3.469 1.00 95.50 107 ASN A O 1
ATOM 908 N N . ALA A 1 108 ? 5.027 13.591 1.467 1.00 96.50 108 ALA A N 1
ATOM 909 C CA . ALA A 1 108 ? 3.633 13.269 1.753 1.00 96.50 108 ALA A CA 1
ATOM 910 C C . ALA A 1 108 ? 3.409 11.762 1.942 1.00 96.50 108 ALA A C 1
ATOM 912 O O . ALA A 1 108 ? 2.707 11.371 2.877 1.00 96.50 108 ALA A O 1
ATOM 913 N N . ILE A 1 109 ? 4.032 10.918 1.112 1.00 96.06 109 ILE A N 1
ATOM 914 C CA . ILE A 1 109 ? 3.951 9.458 1.255 1.00 96.06 109 ILE A CA 1
ATOM 915 C C . ILE A 1 109 ? 4.608 9.031 2.571 1.00 96.06 109 ILE A C 1
ATOM 917 O O . ILE A 1 109 ? 3.965 8.375 3.384 1.00 96.06 109 ILE A O 1
ATOM 921 N N . ILE A 1 110 ? 5.841 9.477 2.840 1.00 97.06 110 ILE A N 1
ATOM 922 C CA . ILE A 1 110 ? 6.563 9.145 4.082 1.00 97.06 110 ILE A CA 1
ATOM 923 C C . ILE A 1 110 ? 5.778 9.594 5.319 1.00 97.06 110 ILE A C 1
ATOM 925 O O . ILE A 1 110 ? 5.666 8.848 6.294 1.00 97.06 110 ILE A O 1
ATOM 929 N N . PHE A 1 111 ? 5.231 10.810 5.289 1.00 97.50 111 PHE A N 1
ATOM 930 C CA . PHE A 1 111 ? 4.419 11.339 6.378 1.00 97.50 111 PHE A CA 1
ATOM 931 C C . PHE A 1 111 ? 3.162 10.495 6.598 1.00 97.50 111 PHE A C 1
ATOM 933 O O . PHE A 1 111 ? 2.879 10.116 7.732 1.00 97.50 111 PHE A O 1
ATOM 940 N N . THR A 1 112 ? 2.441 10.158 5.526 1.00 97.19 112 THR A N 1
ATOM 941 C CA . THR A 1 112 ? 1.232 9.325 5.584 1.00 97.19 112 THR A CA 1
ATOM 942 C C . THR A 1 112 ? 1.530 7.946 6.168 1.00 97.19 112 THR A C 1
ATOM 944 O O . THR A 1 112 ? 0.800 7.492 7.054 1.00 97.19 112 THR A O 1
ATOM 947 N N . SER A 1 113 ? 2.622 7.306 5.740 1.00 97.31 113 SER A N 1
ATOM 948 C CA . SER A 1 113 ? 3.043 5.995 6.243 1.00 97.31 113 SER A CA 1
ATOM 949 C C . SER A 1 113 ? 3.334 6.042 7.745 1.00 97.31 113 SER A C 1
ATOM 951 O O . SER A 1 113 ? 2.689 5.343 8.529 1.00 97.31 113 SER A O 1
ATOM 953 N N . ARG A 1 114 ? 4.211 6.957 8.179 1.00 97.62 114 ARG A N 1
ATOM 954 C CA . ARG A 1 114 ? 4.572 7.115 9.599 1.00 97.62 114 ARG A CA 1
ATOM 955 C C . ARG A 1 114 ? 3.387 7.530 10.463 1.00 97.62 114 ARG A C 1
ATOM 957 O O . ARG A 1 114 ? 3.224 7.033 11.575 1.00 97.62 114 ARG A O 1
ATOM 964 N N . SER A 1 115 ? 2.549 8.443 9.979 1.00 97.62 115 SER A N 1
ATOM 965 C CA . SER A 1 115 ? 1.359 8.890 10.707 1.00 97.62 115 SER A CA 1
ATOM 966 C C . SER A 1 115 ? 0.373 7.739 10.903 1.00 97.62 115 SER A C 1
ATOM 968 O O . SER A 1 115 ? -0.113 7.532 12.014 1.00 97.62 115 SER A O 1
ATOM 970 N N . THR A 1 116 ? 0.153 6.932 9.863 1.00 97.44 116 THR A N 1
ATOM 971 C CA . THR A 1 116 ? -0.734 5.767 9.931 1.00 97.44 116 THR A CA 1
ATOM 972 C C . THR A 1 116 ? -0.187 4.707 10.883 1.00 97.44 116 THR A C 1
ATOM 974 O O . THR A 1 116 ? -0.928 4.235 11.741 1.00 97.44 116 THR A O 1
ATOM 977 N N . ALA A 1 117 ? 1.106 4.381 10.805 1.00 97.56 117 ALA A N 1
ATOM 978 C CA . ALA A 1 117 ? 1.738 3.427 11.715 1.00 97.56 117 ALA A CA 1
ATOM 979 C C . ALA A 1 117 ? 1.616 3.870 13.184 1.00 97.56 117 ALA A C 1
ATOM 981 O O . ALA A 1 117 ? 1.188 3.095 14.040 1.00 97.56 117 ALA A O 1
ATOM 982 N N . ASN A 1 118 ? 1.916 5.139 13.473 1.00 97.44 118 ASN A N 1
ATOM 983 C CA . ASN A 1 118 ? 1.799 5.693 14.822 1.00 97.44 118 ASN A CA 1
ATOM 984 C C . ASN A 1 118 ? 0.351 5.728 15.323 1.00 97.44 118 ASN A C 1
ATOM 986 O O . ASN A 1 118 ? 0.105 5.432 16.493 1.00 97.44 118 ASN A O 1
ATOM 990 N N . LEU A 1 119 ? -0.612 6.036 14.451 1.00 97.50 119 LEU A N 1
ATOM 991 C CA . LEU A 1 119 ? -2.029 5.999 14.797 1.00 97.50 119 LEU A CA 1
ATOM 992 C C . LEU A 1 119 ? -2.490 4.576 15.129 1.00 97.50 119 LEU A C 1
ATOM 994 O O . LEU A 1 119 ? -3.174 4.387 16.131 1.00 97.50 119 LEU A O 1
ATOM 998 N N . ILE A 1 120 ? -2.095 3.579 14.330 1.00 97.62 120 ILE A N 1
ATOM 999 C CA . ILE A 1 120 ? -2.414 2.170 14.597 1.00 97.62 120 ILE A CA 1
ATOM 1000 C C . ILE A 1 120 ? -1.856 1.764 15.965 1.00 97.62 120 ILE A C 1
ATOM 1002 O O . ILE A 1 120 ? -2.621 1.299 16.809 1.00 97.62 120 ILE A O 1
ATOM 1006 N N . LYS A 1 121 ? -0.563 2.019 16.224 1.00 97.44 121 LYS A N 1
ATOM 1007 C CA . LYS A 1 121 ? 0.072 1.746 17.527 1.00 97.44 121 LYS A CA 1
ATOM 1008 C C . LYS A 1 121 ? -0.684 2.422 18.671 1.00 97.44 121 LYS A C 1
ATOM 1010 O O . LYS A 1 121 ? -0.969 1.796 19.685 1.00 97.44 121 LYS A O 1
ATOM 1015 N N . HIS A 1 122 ? -1.032 3.698 18.513 1.00 97.62 122 HIS A N 1
ATOM 1016 C CA . HIS A 1 122 ? -1.736 4.459 19.542 1.00 97.62 122 HIS A CA 1
ATOM 1017 C C . HIS A 1 122 ? -3.134 3.900 19.844 1.00 97.62 122 HIS A C 1
ATOM 1019 O O . HIS A 1 122 ? -3.509 3.781 21.011 1.00 97.62 122 HIS A O 1
ATOM 1025 N N . LEU A 1 123 ? -3.900 3.533 18.813 1.00 97.44 123 LEU A N 1
ATOM 1026 C CA . LEU A 1 123 ? -5.234 2.957 18.980 1.00 97.44 123 LEU A CA 1
ATOM 1027 C C . LEU A 1 123 ? -5.168 1.580 19.648 1.00 97.44 123 LEU A C 1
ATOM 1029 O O . LEU A 1 123 ? -5.920 1.327 20.584 1.00 97.44 123 LEU A O 1
ATOM 1033 N N . LEU A 1 124 ? -4.244 0.715 19.234 1.00 97.12 124 LEU A N 1
ATOM 1034 C CA . LEU A 1 124 ? -4.075 -0.602 19.855 1.00 97.12 124 LEU A CA 1
ATOM 1035 C C . LEU A 1 124 ? -3.697 -0.475 21.343 1.00 97.12 124 LEU A C 1
ATOM 1037 O O . LEU A 1 124 ? -4.373 -1.061 22.188 1.00 97.12 124 LEU A O 1
ATOM 1041 N N . ARG A 1 125 ? -2.758 0.423 21.679 1.00 97.00 125 ARG A N 1
ATOM 1042 C CA . ARG A 1 125 ? -2.390 0.751 23.075 1.00 97.00 125 ARG A CA 1
ATOM 1043 C C . ARG A 1 125 ? -3.542 1.293 23.908 1.00 97.00 125 ARG A C 1
ATOM 1045 O O . ARG A 1 125 ? -3.591 1.091 25.116 1.00 97.00 125 ARG A O 1
ATOM 1052 N N . SER A 1 126 ? -4.468 1.997 23.262 1.00 96.94 126 SER A N 1
ATOM 1053 C CA . SER A 1 126 ? -5.664 2.549 23.905 1.00 96.94 126 SER A CA 1
ATOM 1054 C C . SER A 1 126 ? -6.731 1.483 24.196 1.00 96.94 126 SER A C 1
ATOM 1056 O O . SER A 1 126 ? -7.781 1.808 24.747 1.00 96.94 126 SER A O 1
ATOM 1058 N N . GLY A 1 127 ? -6.489 0.216 23.837 1.00 96.25 127 GLY A N 1
ATOM 1059 C CA . GLY A 1 127 ? -7.383 -0.911 24.104 1.00 96.25 127 GLY A CA 1
ATOM 1060 C C . GLY A 1 127 ? -8.327 -1.259 22.950 1.00 96.25 127 GLY A C 1
ATOM 1061 O O . GLY A 1 127 ? -9.267 -2.037 23.137 1.00 96.25 127 GLY A O 1
ATOM 1062 N N . PHE A 1 128 ? -8.113 -0.708 21.750 1.00 96.31 128 PHE A N 1
ATOM 1063 C CA . PHE A 1 128 ? -8.865 -1.143 20.574 1.00 96.31 128 PHE A CA 1
ATOM 1064 C C . PHE A 1 128 ? -8.424 -2.551 20.168 1.00 96.31 128 PHE A C 1
ATOM 1066 O O . PHE A 1 128 ? -7.242 -2.815 19.988 1.00 96.31 128 PHE A O 1
ATOM 1073 N N . LYS A 1 129 ? -9.390 -3.456 19.964 1.00 95.69 129 LYS A N 1
ATOM 1074 C CA . LYS A 1 129 ? -9.109 -4.850 19.568 1.00 95.69 129 LYS A CA 1
ATOM 1075 C C . LYS A 1 129 ? -8.465 -4.966 18.188 1.00 95.69 129 LYS A C 1
ATOM 1077 O O . LYS A 1 129 ? -7.757 -5.928 17.918 1.00 95.69 129 LYS A O 1
ATOM 1082 N N . TYR A 1 130 ? -8.810 -4.047 17.291 1.00 95.50 130 TYR A N 1
ATOM 1083 C CA . TYR A 1 130 ? -8.259 -3.993 15.949 1.00 95.50 130 TYR A CA 1
ATOM 1084 C C . TYR A 1 130 ? -8.451 -2.613 15.320 1.00 95.50 130 TYR A C 1
ATOM 1086 O O . TYR A 1 130 ? -9.329 -1.846 15.725 1.00 95.50 130 TYR A O 1
ATOM 1094 N N . VAL A 1 131 ? -7.672 -2.333 14.277 1.00 96.19 131 VAL A N 1
ATOM 1095 C CA . VAL A 1 131 ? -7.724 -1.091 13.500 1.00 96.19 131 VAL A CA 1
ATOM 1096 C C . VAL A 1 131 ? -7.945 -1.402 12.019 1.00 96.19 131 VAL A C 1
ATOM 1098 O O . VAL A 1 131 ? -7.338 -2.314 11.453 1.00 96.19 131 VAL A O 1
ATOM 1101 N N . LEU A 1 132 ? -8.838 -0.632 11.390 1.00 96.00 132 LEU A N 1
ATOM 1102 C CA . LEU A 1 132 ? -9.148 -0.686 9.960 1.00 96.00 132 LEU A CA 1
ATOM 1103 C C . LEU A 1 132 ? -8.700 0.621 9.306 1.00 96.00 132 LEU A C 1
ATOM 1105 O O . LEU A 1 132 ? -9.222 1.688 9.631 1.00 96.00 132 LEU A O 1
ATOM 1109 N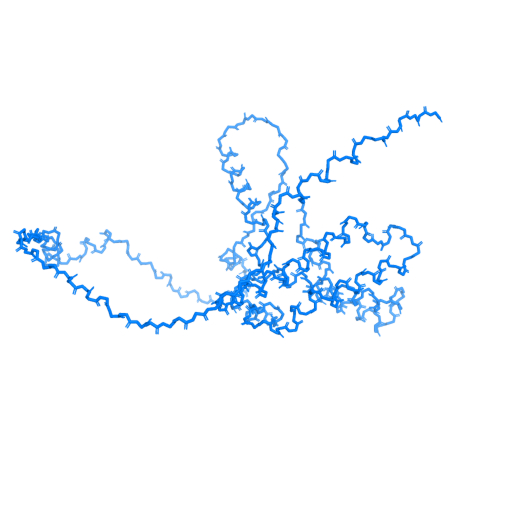 N . THR A 1 133 ? -7.755 0.542 8.378 1.00 95.38 133 THR A N 1
ATOM 1110 C CA . THR A 1 133 ? -7.102 1.717 7.785 1.00 95.38 133 THR A CA 1
ATOM 1111 C C . THR A 1 133 ? -7.907 2.363 6.668 1.00 95.38 133 THR A C 1
ATOM 1113 O O . THR A 1 133 ? -7.786 3.569 6.472 1.00 95.38 133 THR A O 1
ATOM 1116 N N . ARG A 1 134 ? -8.828 1.636 6.018 1.00 93.81 134 ARG A N 1
ATOM 1117 C CA . ARG A 1 134 ? -9.662 2.208 4.945 1.00 93.81 134 ARG A CA 1
ATOM 1118 C C . ARG A 1 134 ? -10.467 3.429 5.408 1.00 93.81 134 ARG A C 1
ATOM 1120 O O . ARG A 1 134 ? -10.756 4.323 4.618 1.00 93.81 134 ARG A O 1
ATOM 1127 N N . ARG A 1 135 ? -10.817 3.492 6.698 1.00 90.38 135 ARG A N 1
ATOM 1128 C CA . ARG A 1 135 ? -11.567 4.612 7.295 1.00 90.38 135 ARG A CA 1
ATOM 1129 C C . ARG A 1 135 ? -10.739 5.882 7.513 1.00 90.38 135 ARG A C 1
ATOM 1131 O O . ARG A 1 135 ? -11.314 6.892 7.895 1.00 90.38 135 ARG A O 1
ATOM 1138 N N . LEU A 1 136 ? -9.429 5.828 7.283 1.00 91.50 136 LEU A N 1
ATOM 1139 C CA . LEU A 1 136 ? -8.525 6.977 7.373 1.00 91.50 136 LEU A CA 1
ATOM 1140 C C . LEU A 1 136 ? -8.440 7.761 6.052 1.00 91.50 136 LEU A C 1
ATOM 1142 O O . LEU A 1 136 ? -7.829 8.823 6.012 1.00 91.50 136 LEU A O 1
ATOM 1146 N N . SER A 1 137 ? -9.048 7.242 4.980 1.00 89.06 137 SER A N 1
ATOM 1147 C CA . SER A 1 137 ? -9.129 7.900 3.674 1.00 89.06 137 SER A CA 1
ATOM 1148 C C . SER A 1 137 ? -10.344 8.828 3.561 1.00 89.06 137 SER A C 1
ATOM 1150 O O . SER A 1 137 ? -11.340 8.685 4.278 1.00 89.06 137 SER A O 1
ATOM 1152 N N . THR A 1 138 ? -10.285 9.762 2.611 1.00 86.88 138 THR A N 1
ATOM 1153 C CA . THR A 1 138 ? -11.390 10.670 2.268 1.00 86.88 138 THR A CA 1
ATOM 1154 C C . THR A 1 138 ? -12.386 10.072 1.271 1.00 86.88 138 THR A C 1
ATOM 1156 O O . THR A 1 138 ? -13.365 10.738 0.940 1.00 86.88 138 THR A O 1
ATOM 1159 N N . ASP A 1 139 ? -12.219 8.812 0.850 1.00 84.38 139 ASP A N 1
ATOM 1160 C CA . ASP A 1 139 ? -13.079 8.125 -0.133 1.00 84.38 139 ASP A CA 1
ATOM 1161 C C . ASP A 1 139 ? -14.579 8.224 0.198 1.00 84.38 139 ASP A C 1
ATOM 1163 O O . ASP A 1 139 ? -15.434 8.339 -0.686 1.00 84.38 139 ASP A O 1
ATOM 1167 N N . ASN A 1 140 ? -14.921 8.181 1.489 1.00 79.25 140 ASN A N 1
ATOM 1168 C CA . ASN A 1 140 ? -16.308 8.275 1.948 1.00 79.25 140 ASN A CA 1
ATOM 1169 C C . ASN A 1 140 ? -16.907 9.674 1.722 1.00 79.25 140 ASN A C 1
ATOM 1171 O O . ASN A 1 140 ? -18.111 9.790 1.495 1.00 79.25 140 ASN A O 1
ATOM 1175 N N . ILE A 1 141 ? -16.082 10.723 1.784 1.00 81.00 141 ILE A N 1
ATOM 1176 C CA . ILE A 1 141 ? -16.496 12.111 1.550 1.00 81.00 141 ILE A CA 1
ATOM 1177 C C . ILE A 1 141 ? -16.751 12.307 0.054 1.00 81.00 141 ILE A C 1
ATOM 1179 O O . ILE A 1 141 ? -17.837 12.741 -0.322 1.00 81.00 141 ILE A O 1
ATOM 1183 N N . GLU A 1 142 ? -15.821 11.870 -0.798 1.00 80.44 142 GLU A N 1
ATOM 1184 C CA . GLU A 1 142 ? -15.970 11.942 -2.259 1.00 80.44 142 GLU A CA 1
ATOM 1185 C C . GLU A 1 142 ? -17.198 11.156 -2.746 1.00 80.44 142 GLU A C 1
ATOM 1187 O O . GLU A 1 142 ? -17.961 11.610 -3.599 1.00 80.44 142 GLU A O 1
ATOM 1192 N N . SER A 1 143 ? -17.448 9.986 -2.148 1.00 77.81 143 SER A N 1
ATOM 1193 C CA . SER A 1 143 ? -18.642 9.183 -2.439 1.00 77.81 143 SER A CA 1
ATOM 1194 C C . SER A 1 143 ? -19.940 9.911 -2.067 1.00 77.81 143 SER A C 1
ATOM 1196 O O . SER A 1 143 ? -20.951 9.772 -2.759 1.00 77.81 143 SER A O 1
ATOM 1198 N N . CYS A 1 144 ? -19.923 10.692 -0.982 1.00 73.50 144 CYS A N 1
ATOM 1199 C CA . CYS A 1 144 ? -21.062 11.494 -0.546 1.00 73.50 144 CYS A CA 1
ATOM 1200 C C . CYS A 1 144 ? -21.325 12.663 -1.506 1.00 73.50 144 CYS A C 1
ATOM 1202 O O . CYS A 1 144 ? -22.467 12.874 -1.915 1.00 73.50 144 CYS A O 1
ATOM 1204 N N . GLU A 1 145 ? -20.279 13.372 -1.932 1.00 71.44 145 GLU A N 1
ATOM 1205 C CA . GLU A 1 145 ? -20.388 14.467 -2.904 1.00 71.44 145 GLU A CA 1
ATOM 1206 C C . GLU A 1 145 ? -20.976 13.985 -4.235 1.00 71.44 145 GLU A C 1
ATOM 1208 O O . GLU A 1 145 ? -21.915 14.589 -4.753 1.00 71.44 145 GLU A O 1
ATOM 1213 N N . LEU A 1 146 ? -20.523 12.832 -4.740 1.00 70.62 146 LEU A N 1
ATOM 1214 C CA . LEU A 1 146 ? -21.094 12.216 -5.943 1.00 70.62 146 LEU A CA 1
ATOM 1215 C C . LEU A 1 146 ? -22.578 11.871 -5.779 1.00 70.62 146 LEU A C 1
ATOM 1217 O O . LEU A 1 146 ? -23.366 12.042 -6.711 1.00 70.62 146 LEU A O 1
ATOM 1221 N N . PHE A 1 147 ? -22.982 11.391 -4.601 1.00 72.81 147 PHE A N 1
ATOM 1222 C CA . PHE A 1 147 ? -24.386 11.104 -4.315 1.00 72.81 147 PHE A CA 1
ATOM 1223 C C . PHE A 1 147 ? -25.242 12.379 -4.302 1.00 72.81 147 PHE A C 1
ATOM 1225 O O . PHE A 1 147 ? -26.345 12.379 -4.855 1.00 72.81 147 PHE A O 1
ATOM 1232 N N . ILE A 1 148 ? -24.730 13.466 -3.718 1.00 72.00 148 ILE A N 1
ATOM 1233 C CA . ILE A 1 148 ? -25.403 14.770 -3.688 1.00 72.00 148 ILE A CA 1
ATOM 1234 C C . ILE A 1 148 ? -25.539 15.331 -5.110 1.00 72.00 148 ILE A C 1
ATOM 1236 O O . ILE A 1 148 ? -26.652 15.664 -5.517 1.00 72.00 148 ILE A O 1
ATOM 1240 N N . CYS A 1 149 ? -24.459 15.346 -5.899 1.00 70.88 149 CYS A N 1
ATOM 1241 C CA . CYS A 1 149 ? -24.483 15.811 -7.290 1.00 70.88 149 CYS A CA 1
ATOM 1242 C C . CYS A 1 149 ? -25.429 14.989 -8.184 1.00 70.88 149 CYS A C 1
ATOM 1244 O O . CYS A 1 149 ? -26.118 15.535 -9.045 1.00 70.88 149 CYS A O 1
ATOM 1246 N N . ASN A 1 150 ? -25.513 13.671 -7.979 1.00 68.69 150 ASN A N 1
ATOM 1247 C CA . ASN A 1 150 ? -26.434 12.825 -8.743 1.00 68.69 150 ASN A CA 1
ATOM 1248 C C . ASN A 1 150 ? -27.904 13.048 -8.367 1.00 68.69 150 ASN A C 1
ATOM 1250 O O . ASN A 1 150 ? -28.777 12.882 -9.217 1.00 68.69 150 ASN A O 1
ATOM 1254 N N . ARG A 1 151 ? -28.190 13.439 -7.119 1.00 62.53 151 ARG A N 1
ATOM 1255 C CA . ARG A 1 151 ? -29.545 13.818 -6.696 1.00 62.53 151 ARG A CA 1
ATOM 1256 C C . ARG A 1 151 ? -29.960 15.186 -7.224 1.00 62.53 151 ARG A C 1
ATOM 1258 O O . ARG A 1 151 ? -31.108 15.327 -7.633 1.00 62.53 151 ARG A O 1
ATOM 1265 N N . SER A 1 152 ? -29.052 16.162 -7.261 1.00 58.25 152 SER A N 1
ATOM 1266 C CA . SER A 1 152 ? -29.353 17.485 -7.822 1.00 58.25 152 SER A CA 1
ATOM 1267 C C . SER A 1 152 ? -29.593 17.432 -9.330 1.00 58.25 152 SER A C 1
ATOM 1269 O O . SER A 1 152 ? -30.439 18.151 -9.827 1.00 58.25 152 SER A O 1
ATOM 1271 N N . ASN A 1 153 ? -28.960 16.516 -10.066 1.00 54.97 153 ASN A N 1
ATOM 1272 C CA . ASN A 1 153 ? -29.203 16.369 -11.509 1.00 54.97 153 ASN A CA 1
ATOM 1273 C C . ASN A 1 153 ? -30.584 15.777 -11.875 1.00 54.97 153 ASN A C 1
ATOM 1275 O O . ASN A 1 153 ? -30.904 15.685 -13.059 1.00 54.97 153 ASN A O 1
ATOM 1279 N N . GLN A 1 154 ? -31.407 15.371 -10.897 1.00 56.22 154 GLN A N 1
ATOM 1280 C CA . GLN A 1 154 ? -32.823 15.038 -11.117 1.00 56.22 154 GLN A CA 1
ATOM 1281 C C . GLN A 1 154 ? -33.768 16.239 -10.946 1.00 56.22 154 GLN A C 1
ATOM 1283 O O . GLN A 1 154 ? -34.934 16.130 -11.322 1.00 56.22 154 GLN A O 1
ATOM 1288 N N . GLN A 1 155 ? -33.288 17.370 -10.420 1.00 52.81 155 GLN A N 1
ATOM 1289 C CA . GLN A 1 155 ? -34.049 18.611 -10.301 1.00 52.81 155 GLN A CA 1
ATOM 1290 C C . GLN A 1 155 ? -33.247 19.777 -10.888 1.00 52.81 155 GLN A C 1
ATOM 1292 O O . GLN A 1 155 ? -32.274 20.244 -10.312 1.00 52.81 155 GLN A O 1
ATOM 1297 N N . ASP A 1 156 ? -33.735 20.251 -12.029 1.00 40.38 156 ASP A N 1
ATOM 1298 C CA . ASP A 1 156 ? -33.431 21.531 -12.663 1.00 40.38 156 ASP A CA 1
ATOM 1299 C C . ASP A 1 156 ? -32.119 21.688 -13.446 1.00 40.38 156 ASP A C 1
ATOM 1301 O O . ASP A 1 156 ? -30.983 21.617 -12.982 1.00 40.38 156 ASP A O 1
ATOM 1305 N N . SER A 1 157 ? -32.338 21.984 -14.724 1.00 55.41 157 SER A N 1
ATOM 1306 C CA . SER A 1 157 ? -31.374 22.453 -15.696 1.00 55.41 157 SER A CA 1
ATOM 1307 C C . SER A 1 157 ? -30.986 23.912 -15.431 1.00 55.41 157 SER A C 1
ATOM 1309 O O . SER A 1 157 ? -31.665 24.810 -15.920 1.00 55.41 157 SER A O 1
ATOM 1311 N N . THR A 1 158 ? -29.850 24.158 -14.776 1.00 44.78 158 THR A N 1
ATOM 1312 C CA . THR A 1 158 ? -29.029 25.369 -14.987 1.00 44.78 158 THR A CA 1
ATOM 1313 C C . THR A 1 158 ? -27.581 25.128 -14.527 1.00 44.78 158 THR A C 1
ATOM 1315 O O . THR A 1 158 ? -27.297 24.816 -13.381 1.00 44.78 158 THR A O 1
ATOM 1318 N N . ARG A 1 159 ? -26.678 25.228 -15.508 1.00 48.41 159 ARG A N 1
ATOM 1319 C CA . ARG A 1 159 ? -25.220 24.950 -15.588 1.00 48.41 159 ARG A CA 1
ATOM 1320 C C . ARG A 1 159 ? -24.320 25.637 -14.520 1.00 48.41 159 ARG A C 1
ATOM 1322 O O . ARG A 1 159 ? -24.804 26.583 -13.910 1.00 48.41 159 ARG A O 1
ATOM 1329 N N . PRO A 1 160 ? -23.005 25.289 -14.366 1.00 49.19 160 PRO A N 1
ATOM 1330 C CA . PRO A 1 160 ? -22.096 24.793 -15.420 1.00 49.19 160 PRO A CA 1
ATOM 1331 C C . PRO A 1 160 ? -21.138 23.622 -15.093 1.00 49.19 160 PRO A C 1
ATOM 1333 O O . PRO A 1 160 ? -20.633 23.460 -13.993 1.00 49.19 160 PRO A O 1
ATOM 1336 N N . ASN A 1 161 ? -20.823 22.862 -16.151 1.00 43.00 161 ASN A N 1
ATOM 1337 C CA . ASN A 1 161 ? -19.626 22.029 -16.335 1.00 43.00 161 ASN A CA 1
ATOM 1338 C C . ASN A 1 161 ? -19.325 20.997 -15.235 1.00 43.00 161 ASN A C 1
ATOM 1340 O O . ASN A 1 161 ? -18.232 20.959 -14.675 1.00 43.00 161 ASN A O 1
ATOM 1344 N N . SER A 1 162 ? -20.275 20.096 -14.979 1.00 40.84 162 SER A N 1
ATOM 1345 C CA . SER A 1 162 ? -20.024 18.915 -14.157 1.00 40.84 162 SER A CA 1
ATOM 1346 C C . SER A 1 162 ? -19.162 17.906 -14.916 1.00 40.84 162 SER A C 1
ATOM 1348 O O . SER A 1 162 ? -19.558 17.386 -15.964 1.00 40.84 162 SER A O 1
ATOM 1350 N N . LEU A 1 163 ? -18.000 17.604 -14.345 1.00 42.88 163 LEU A N 1
ATOM 1351 C CA . LEU A 1 163 ? -17.197 16.425 -14.638 1.00 42.88 163 LEU A CA 1
ATOM 1352 C C . LEU A 1 163 ? -18.110 15.192 -14.645 1.00 42.88 163 LEU A C 1
ATOM 1354 O O . LEU A 1 163 ? -18.542 14.714 -13.602 1.00 42.88 163 LEU A O 1
ATOM 1358 N N . SER A 1 164 ? -18.416 14.689 -15.839 1.00 40.66 164 SER A N 1
ATOM 1359 C CA . SER A 1 164 ? -19.139 13.435 -16.030 1.00 40.66 164 SER A CA 1
ATOM 1360 C C . SER A 1 164 ? -18.239 12.270 -15.606 1.00 40.66 164 SER A C 1
ATOM 1362 O O . SER A 1 164 ? -17.572 11.638 -16.424 1.00 40.66 164 SER A O 1
ATOM 1364 N N . CYS A 1 165 ? -18.222 11.969 -14.312 1.00 41.91 165 CYS A N 1
ATOM 1365 C CA . CYS A 1 165 ? -17.771 10.702 -13.743 1.00 41.91 165 CYS A CA 1
ATOM 1366 C C . CYS A 1 165 ? -18.961 9.739 -13.611 1.00 41.91 165 CYS A C 1
ATOM 1368 O O . CYS A 1 165 ? -19.241 9.192 -12.548 1.00 41.91 165 CYS A O 1
ATOM 1370 N N . ASN A 1 166 ? -19.668 9.507 -14.719 1.00 37.78 166 ASN A N 1
ATOM 1371 C CA . ASN A 1 166 ? -20.708 8.490 -14.779 1.00 37.78 166 ASN A CA 1
ATOM 1372 C C . ASN A 1 166 ? -20.088 7.096 -14.898 1.00 37.78 166 ASN A C 1
ATOM 1374 O O . ASN A 1 166 ? -19.894 6.577 -15.991 1.00 37.78 166 ASN A O 1
ATOM 1378 N N . THR A 1 167 ? -19.836 6.478 -13.747 1.00 45.44 167 THR A N 1
ATOM 1379 C CA . THR A 1 167 ? -20.079 5.041 -13.567 1.00 45.44 167 THR A CA 1
ATOM 1380 C C . THR A 1 167 ? -20.421 4.799 -12.100 1.00 45.44 167 THR A C 1
ATOM 1382 O O . THR A 1 167 ? -19.542 4.967 -11.254 1.00 45.44 167 THR A O 1
ATOM 1385 N N . PRO A 1 168 ? -21.658 4.404 -11.756 1.00 40.59 168 PRO A N 1
ATOM 1386 C CA . PRO A 1 168 ? -21.919 3.862 -10.435 1.00 40.59 168 PRO A CA 1
ATOM 1387 C C . PRO A 1 168 ? -21.156 2.542 -10.316 1.00 40.59 168 PRO A C 1
ATOM 1389 O O . PRO A 1 168 ? -21.328 1.647 -11.144 1.00 40.59 168 PRO A O 1
ATOM 1392 N N . LEU A 1 169 ? -20.301 2.425 -9.299 1.00 44.91 169 LEU A N 1
ATOM 1393 C CA . LEU A 1 169 ? -19.771 1.132 -8.884 1.00 44.91 169 LEU A CA 1
ATOM 1394 C C . LEU A 1 169 ? -20.974 0.260 -8.499 1.00 44.91 169 LEU A C 1
ATOM 1396 O O . LEU A 1 169 ? -21.681 0.599 -7.544 1.00 44.91 169 LEU A O 1
ATOM 1400 N N . PRO A 1 170 ? -21.252 -0.841 -9.217 1.00 44.34 170 PRO A N 1
ATOM 1401 C CA . PRO A 1 170 ? -22.195 -1.818 -8.719 1.00 44.34 170 PRO A CA 1
ATOM 1402 C C . PRO A 1 170 ? -21.628 -2.336 -7.397 1.00 44.34 170 PRO A C 1
ATOM 1404 O O . PRO A 1 170 ? -20.513 -2.854 -7.341 1.00 44.34 170 PRO A O 1
ATOM 1407 N N . THR A 1 171 ? -22.391 -2.186 -6.317 1.00 51.19 171 THR A N 1
ATOM 1408 C CA . THR A 1 171 ? -22.161 -2.990 -5.118 1.00 51.19 171 THR A CA 1
ATOM 1409 C C . THR A 1 171 ? -22.139 -4.461 -5.539 1.00 51.19 171 THR A C 1
ATOM 1411 O O . THR A 1 171 ? -22.787 -4.849 -6.510 1.00 51.19 171 THR A O 1
ATOM 1414 N N . GLU A 1 172 ? -21.381 -5.299 -4.841 1.00 47.97 172 GLU A N 1
ATOM 1415 C CA . GLU A 1 172 ? -21.191 -6.724 -5.164 1.00 47.97 172 GLU A CA 1
ATOM 1416 C C . GLU A 1 172 ? -22.525 -7.492 -5.364 1.00 47.97 172 GLU A C 1
ATOM 1418 O O . GLU A 1 172 ? -22.603 -8.480 -6.093 1.00 47.97 172 GLU A O 1
ATOM 1423 N N . SER A 1 173 ? -23.619 -6.979 -4.790 1.00 47.78 173 SER A N 1
ATOM 1424 C CA . SER A 1 173 ? -24.995 -7.459 -4.961 1.00 47.78 173 SER A CA 1
ATOM 1425 C C . SER A 1 173 ? -25.621 -7.184 -6.343 1.00 47.78 173 SER A C 1
ATOM 1427 O O . SER A 1 173 ? -26.602 -7.837 -6.706 1.00 47.78 173 SER A O 1
ATOM 1429 N N . VAL A 1 174 ? -25.072 -6.245 -7.119 1.00 47.91 174 VAL A N 1
ATOM 1430 C CA . VAL A 1 174 ? -25.494 -5.884 -8.483 1.00 47.91 174 VAL A CA 1
ATOM 1431 C C . VAL A 1 174 ? -24.672 -6.630 -9.540 1.00 47.91 174 VAL A C 1
ATOM 1433 O O . VAL A 1 174 ? -25.253 -7.070 -10.528 1.00 47.91 174 VAL A O 1
ATOM 1436 N N . LEU A 1 175 ? -23.372 -6.876 -9.318 1.00 46.66 175 LEU A N 1
ATOM 1437 C CA . LEU A 1 175 ? -22.548 -7.681 -10.242 1.00 46.66 175 LEU A CA 1
ATOM 1438 C C . LEU A 1 175 ? -23.036 -9.133 -10.347 1.00 46.66 175 LEU A C 1
ATOM 1440 O O . LEU A 1 175 ? -23.080 -9.685 -11.439 1.00 46.66 175 LEU A O 1
ATOM 1444 N N . ARG A 1 176 ? -23.539 -9.719 -9.252 1.00 50.78 176 ARG A N 1
ATOM 1445 C CA . ARG A 1 176 ? -24.117 -11.077 -9.275 1.00 50.78 176 ARG A CA 1
ATOM 1446 C C . ARG A 1 176 ? -25.430 -11.210 -10.060 1.00 50.78 176 ARG A C 1
ATOM 1448 O O . ARG A 1 176 ? -25.935 -12.320 -10.185 1.00 50.78 176 ARG A O 1
ATOM 1455 N N . ARG A 1 177 ? -26.039 -10.118 -10.545 1.00 49.28 177 ARG A N 1
ATOM 1456 C CA . ARG A 1 177 ? -27.315 -10.202 -11.284 1.00 49.28 177 ARG A CA 1
ATOM 1457 C C . ARG A 1 177 ? -27.162 -10.451 -12.780 1.00 49.28 177 ARG A C 1
ATOM 1459 O O . ARG A 1 177 ? -28.137 -10.909 -13.368 1.00 49.28 177 ARG A O 1
ATOM 1466 N N . ASN A 1 178 ? -25.996 -10.175 -13.366 1.00 46.09 178 ASN A N 1
ATOM 1467 C CA . ASN A 1 178 ? -25.869 -10.052 -14.820 1.00 46.09 178 ASN A CA 1
ATOM 1468 C C . ASN A 1 178 ? -24.829 -10.982 -15.468 1.00 46.09 178 ASN A C 1
ATOM 1470 O O . ASN A 1 178 ? -24.530 -10.780 -16.639 1.00 46.09 178 ASN A O 1
ATOM 1474 N N . ASP A 1 179 ? -24.315 -12.001 -14.772 1.00 45.06 179 ASP A N 1
ATOM 1475 C CA . ASP A 1 179 ? -23.501 -13.039 -15.421 1.00 45.06 179 ASP A CA 1
ATOM 1476 C C . ASP A 1 179 ? -24.403 -14.110 -16.070 1.00 45.06 179 ASP A C 1
ATOM 1478 O O . ASP A 1 179 ? -25.129 -14.806 -15.353 1.00 45.06 179 ASP A O 1
ATOM 1482 N N . PRO A 1 180 ? -24.378 -14.288 -17.406 1.00 52.94 180 PRO A N 1
ATOM 1483 C CA . PRO A 1 180 ? -25.181 -15.301 -18.094 1.00 52.94 180 PRO A CA 1
ATOM 1484 C C . PRO A 1 180 ? -24.593 -16.722 -18.006 1.00 52.94 180 PRO A C 1
ATOM 1486 O O . PRO A 1 180 ? -25.199 -17.655 -18.522 1.00 52.94 180 PRO A O 1
ATOM 1489 N N . LEU A 1 181 ? -23.433 -16.912 -17.364 1.00 50.84 181 LEU A N 1
ATOM 1490 C CA . LEU A 1 181 ? -22.681 -18.176 -17.404 1.00 50.84 181 LEU A CA 1
ATOM 1491 C C . LEU A 1 181 ? -22.802 -19.057 -16.153 1.00 50.84 181 LEU A C 1
ATOM 1493 O O . LEU A 1 181 ? -22.249 -20.152 -16.129 1.00 50.84 181 LEU A O 1
ATOM 1497 N N . ILE A 1 182 ? -23.563 -18.641 -15.138 1.00 50.94 182 ILE A N 1
ATOM 1498 C CA . ILE A 1 182 ? -23.872 -19.493 -13.980 1.00 50.94 182 ILE A CA 1
ATOM 1499 C C . ILE A 1 182 ? -25.382 -19.474 -13.752 1.00 50.94 182 ILE A C 1
ATOM 1501 O O .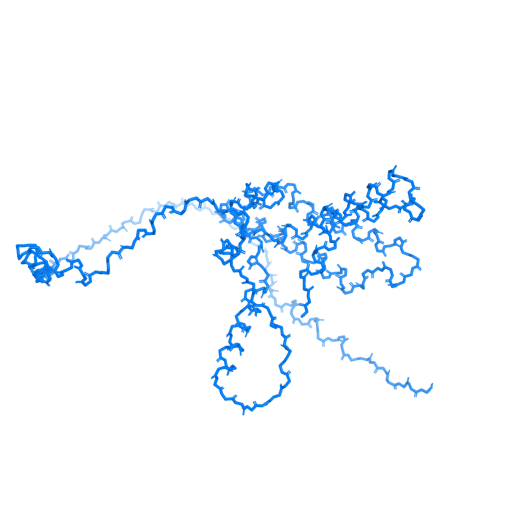 ILE A 1 182 ? -25.905 -18.843 -12.833 1.00 50.94 182 ILE A O 1
ATOM 1505 N N . ALA A 1 183 ? -26.104 -20.182 -14.618 1.00 44.97 183 ALA A N 1
ATOM 1506 C CA . ALA A 1 183 ? -27.469 -20.604 -14.342 1.00 44.97 183 ALA A CA 1
ATOM 1507 C C . ALA A 1 183 ? -27.433 -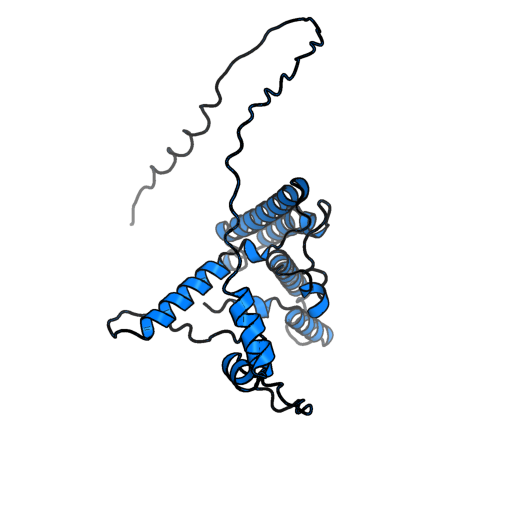21.753 -13.319 1.00 44.97 183 ALA A C 1
ATOM 1509 O O . ALA A 1 183 ? -27.655 -22.910 -13.662 1.00 44.97 183 ALA A O 1
ATOM 1510 N N . SER A 1 184 ? -27.121 -21.448 -12.056 1.00 52.00 184 SER A N 1
ATOM 1511 C CA . SER A 1 184 ? -27.540 -22.337 -10.976 1.00 52.00 184 SER A CA 1
ATOM 1512 C C . SER A 1 184 ? -29.041 -22.143 -10.773 1.00 52.00 184 SER A C 1
ATOM 1514 O O . SER A 1 184 ? -29.541 -21.012 -10.770 1.00 52.00 184 SER A O 1
ATOM 1516 N N . GLU A 1 185 ? -29.774 -23.253 -10.680 1.00 46.91 185 GLU A N 1
ATOM 1517 C CA . GLU A 1 185 ? -31.210 -23.272 -10.416 1.00 46.91 185 GLU A CA 1
ATOM 1518 C C . GLU A 1 185 ? -31.544 -22.307 -9.276 1.00 46.91 185 GLU A C 1
ATOM 1520 O O . GLU A 1 185 ? -31.139 -22.478 -8.122 1.00 46.91 185 GLU A O 1
ATOM 1525 N N . ARG A 1 186 ? -32.272 -21.240 -9.613 1.00 46.19 186 ARG A N 1
ATOM 1526 C CA . ARG A 1 186 ? -32.756 -20.286 -8.624 1.00 46.19 186 ARG A CA 1
ATOM 1527 C C . ARG A 1 186 ? -33.749 -21.020 -7.734 1.00 46.19 186 ARG A C 1
ATOM 1529 O O . ARG A 1 186 ? -34.884 -21.251 -8.142 1.00 46.19 186 ARG A O 1
ATOM 1536 N N . GLN A 1 187 ? -33.346 -21.312 -6.500 1.00 56.75 187 GLN A N 1
ATOM 1537 C CA . GLN A 1 187 ? -34.291 -21.574 -5.417 1.00 56.75 187 GLN A CA 1
ATOM 1538 C C . GLN A 1 187 ? -35.359 -20.463 -5.435 1.00 56.75 187 GLN A C 1
ATOM 1540 O O . GLN A 1 187 ? -35.001 -19.279 -5.554 1.00 56.75 187 GLN A O 1
ATOM 1545 N N . PRO A 1 188 ? -36.658 -20.808 -5.375 1.00 57.41 188 PRO A N 1
ATOM 1546 C CA . PRO A 1 188 ? -37.723 -19.830 -5.487 1.00 57.41 188 PRO A CA 1
ATOM 1547 C C . PRO A 1 188 ? -37.539 -18.762 -4.415 1.00 57.41 188 PRO A C 1
ATOM 1549 O O . PRO A 1 188 ? -37.346 -19.037 -3.230 1.00 57.41 188 PRO A O 1
ATOM 1552 N N . LYS A 1 189 ? -37.557 -17.510 -4.867 1.00 54.25 189 LYS A N 1
ATOM 1553 C CA . LYS A 1 189 ? -37.419 -16.326 -4.028 1.00 54.25 189 LYS A CA 1
ATOM 1554 C C . LYS A 1 189 ? -38.521 -16.394 -2.973 1.00 54.25 189 LYS A C 1
ATOM 1556 O O . LYS A 1 189 ? -39.684 -16.198 -3.311 1.00 54.25 189 LYS A O 1
ATOM 1561 N N . ILE A 1 190 ? -38.162 -16.680 -1.719 1.00 56.38 190 ILE A N 1
ATOM 1562 C CA . ILE A 1 190 ? -39.101 -16.658 -0.593 1.00 56.38 190 ILE A CA 1
ATOM 1563 C C . ILE A 1 190 ? -39.598 -15.216 -0.469 1.00 56.38 190 ILE A C 1
ATOM 1565 O O . ILE A 1 190 ? -38.964 -14.353 0.143 1.00 56.38 190 ILE A O 1
ATOM 1569 N N . THR A 1 191 ? -40.718 -14.923 -1.120 1.00 60.31 191 THR A N 1
ATOM 1570 C CA . THR A 1 191 ? -41.448 -13.674 -0.968 1.00 60.31 191 THR A CA 1
ATOM 1571 C C . THR A 1 191 ? -42.001 -13.674 0.440 1.00 60.31 191 THR A C 1
ATOM 1573 O O . THR A 1 191 ? -43.036 -14.279 0.704 1.00 60.31 191 THR A O 1
ATOM 1576 N N . ARG A 1 192 ? -41.285 -13.028 1.365 1.00 62.00 192 ARG A N 1
ATOM 1577 C CA . ARG A 1 192 ? -41.809 -12.779 2.707 1.00 62.00 192 ARG A CA 1
ATOM 1578 C C . ARG A 1 192 ? -43.142 -12.039 2.538 1.00 62.00 192 ARG A C 1
ATOM 1580 O O . ARG A 1 192 ? -43.135 -10.950 1.951 1.00 62.00 192 ARG A O 1
ATOM 1587 N N . PRO A 1 193 ? -44.277 -12.610 2.977 1.00 62.34 193 PRO A N 1
ATOM 1588 C CA . PRO A 1 193 ? -45.557 -11.935 2.850 1.00 62.34 193 PRO A CA 1
ATOM 1589 C C . PRO A 1 193 ? -45.477 -10.602 3.596 1.00 62.34 193 PRO A C 1
ATOM 1591 O O . PRO A 1 193 ? -44.972 -10.528 4.716 1.00 62.34 193 PRO A O 1
ATOM 1594 N N . ARG A 1 194 ? -45.930 -9.517 2.955 1.00 65.69 194 ARG A N 1
ATOM 1595 C CA . ARG A 1 194 ? -45.977 -8.197 3.601 1.00 65.69 194 ARG A CA 1
ATOM 1596 C C . ARG A 1 194 ? -46.835 -8.318 4.862 1.00 65.69 194 ARG A C 1
ATOM 1598 O O . ARG A 1 194 ? -47.865 -8.988 4.818 1.00 65.69 194 ARG A O 1
ATOM 1605 N N . GLY A 1 195 ? -46.457 -7.644 5.951 1.00 68.38 195 GLY A N 1
ATOM 1606 C CA . GLY A 1 195 ? -47.156 -7.752 7.243 1.00 68.38 195 GLY A CA 1
ATOM 1607 C C . GLY A 1 195 ? -48.675 -7.547 7.150 1.00 68.38 195 GLY A C 1
ATOM 1608 O O . GLY A 1 195 ? -49.429 -8.225 7.833 1.00 68.38 195 GLY A O 1
ATOM 1609 N N . LYS A 1 196 ? -49.138 -6.713 6.209 1.00 70.75 196 LYS A N 1
ATOM 1610 C CA . LYS A 1 196 ? -50.566 -6.512 5.909 1.00 70.75 196 LYS A CA 1
ATOM 1611 C C . LYS A 1 196 ? -51.284 -7.791 5.448 1.00 70.75 196 LYS A C 1
ATOM 1613 O O . LYS A 1 196 ? -52.396 -8.049 5.879 1.00 70.75 196 LYS A O 1
ATOM 1618 N N . THR A 1 197 ? -50.649 -8.595 4.599 1.00 73.81 197 THR A N 1
ATOM 1619 C CA . THR A 1 197 ? -51.177 -9.888 4.119 1.00 73.81 197 THR A CA 1
ATOM 1620 C C . THR A 1 197 ? -51.202 -10.941 5.222 1.00 73.81 197 THR A C 1
ATOM 1622 O O . THR A 1 197 ? -52.121 -11.747 5.268 1.00 73.81 197 THR A O 1
ATOM 1625 N N . ILE A 1 198 ? -50.223 -10.909 6.131 1.00 70.81 198 ILE A N 1
ATOM 1626 C CA . ILE A 1 198 ? -50.208 -11.797 7.299 1.00 70.81 198 ILE A CA 1
ATOM 1627 C C . ILE A 1 198 ? -51.383 -11.437 8.212 1.00 70.81 198 ILE A C 1
ATOM 1629 O O . ILE A 1 198 ? -52.186 -12.303 8.518 1.00 70.81 198 ILE A O 1
ATOM 1633 N N . LEU A 1 199 ? -51.553 -10.152 8.545 1.00 68.25 199 LEU A N 1
ATOM 1634 C CA . LEU A 1 199 ? -52.650 -9.669 9.394 1.00 68.25 199 LEU A CA 1
ATOM 1635 C C . LEU A 1 199 ? -54.048 -9.959 8.825 1.00 68.25 199 LEU A C 1
ATOM 1637 O O . LEU A 1 199 ? -54.963 -10.207 9.601 1.00 68.25 199 LEU A O 1
ATOM 1641 N N . MET A 1 200 ? -54.208 -9.955 7.499 1.00 73.19 200 MET A N 1
ATOM 1642 C CA . MET A 1 200 ? -55.474 -10.296 6.830 1.00 73.19 200 MET A CA 1
ATOM 1643 C C . MET A 1 200 ? -55.811 -11.793 6.906 1.00 73.19 200 MET A C 1
ATOM 1645 O O . MET A 1 200 ? -56.984 -12.148 6.884 1.00 73.19 200 MET A O 1
ATOM 1649 N N . ASN A 1 201 ? -54.800 -12.659 7.022 1.00 74.88 201 ASN A N 1
ATOM 1650 C CA . ASN A 1 201 ? -54.971 -14.113 7.104 1.00 74.88 201 ASN A CA 1
ATOM 1651 C C . ASN A 1 201 ? -54.906 -14.649 8.546 1.00 74.88 201 ASN A C 1
ATOM 1653 O O . ASN A 1 201 ? -55.075 -15.846 8.774 1.00 74.88 201 ASN A O 1
ATOM 1657 N N . THR A 1 202 ? -54.646 -13.785 9.526 1.00 77.81 202 THR A N 1
ATOM 1658 C CA . THR A 1 202 ? -54.564 -14.158 10.938 1.00 77.81 202 THR A CA 1
ATOM 1659 C C . THR A 1 202 ? -55.961 -14.392 11.518 1.00 77.81 202 THR A C 1
ATOM 1661 O O . THR A 1 202 ? -56.860 -13.569 11.354 1.00 77.81 202 THR A O 1
ATOM 1664 N N . SER A 1 203 ? -56.152 -15.506 12.235 1.00 80.44 203 SER A N 1
ATOM 1665 C CA . SER A 1 203 ? -57.447 -15.844 12.840 1.00 80.44 203 SER A CA 1
ATOM 1666 C C . SER A 1 203 ? -57.907 -14.781 13.851 1.00 80.44 203 SER A C 1
ATOM 1668 O O . SER A 1 203 ? -57.100 -14.146 14.538 1.00 80.44 203 SER A O 1
ATOM 1670 N N . SER A 1 204 ? -59.229 -14.607 13.972 1.00 80.25 204 SER A N 1
ATOM 1671 C CA . SER A 1 204 ? -59.858 -13.584 14.828 1.00 80.25 204 SER A CA 1
ATOM 1672 C C . SER A 1 204 ? -59.346 -13.603 16.279 1.00 80.25 204 SER A C 1
ATOM 1674 O O . SER A 1 204 ? -59.214 -12.553 16.906 1.00 80.25 204 SER A O 1
ATOM 1676 N N . ASN A 1 205 ? -58.971 -14.775 16.800 1.00 78.00 205 ASN A N 1
ATOM 1677 C CA . ASN A 1 205 ? -58.461 -14.921 18.164 1.00 78.00 205 ASN A CA 1
ATOM 1678 C C . ASN A 1 205 ? -57.068 -14.296 18.351 1.00 78.00 205 ASN A C 1
ATOM 1680 O O . ASN A 1 205 ? -56.821 -13.651 19.366 1.00 78.00 205 ASN A O 1
ATOM 1684 N N . HIS A 1 206 ? -56.175 -14.404 17.365 1.00 77.25 206 HIS A N 1
ATOM 1685 C CA . HIS A 1 206 ? -54.843 -13.794 17.450 1.00 77.25 206 HIS A CA 1
ATOM 1686 C C . HIS A 1 206 ? -54.885 -12.272 17.261 1.00 77.25 206 HIS A C 1
ATOM 1688 O O . HIS A 1 206 ? -54.086 -11.557 17.863 1.00 77.25 206 HIS A O 1
ATOM 1694 N N . LEU A 1 207 ? -55.855 -11.757 16.496 1.00 79.62 207 LEU A N 1
ATOM 1695 C CA . LEU A 1 207 ? -56.096 -10.314 16.396 1.00 79.62 207 LEU A CA 1
ATOM 1696 C C . LEU A 1 207 ? -56.602 -9.722 17.721 1.00 79.62 207 LEU A C 1
ATOM 1698 O O . LEU A 1 207 ? -56.206 -8.617 18.083 1.00 79.62 207 LEU A O 1
ATOM 1702 N N . LYS A 1 208 ? -57.413 -10.468 18.485 1.00 80.81 208 LYS A N 1
ATOM 1703 C CA . LYS A 1 208 ? -57.847 -10.054 19.831 1.00 80.81 208 LYS A CA 1
ATOM 1704 C C . LYS A 1 208 ? -56.673 -9.956 20.808 1.00 80.81 208 LYS A C 1
ATOM 1706 O O . LYS A 1 208 ? -56.586 -8.966 21.522 1.00 80.81 208 LYS A O 1
ATOM 1711 N N . ILE A 1 209 ? -55.743 -10.914 20.780 1.00 78.56 209 ILE A N 1
ATOM 1712 C CA . ILE A 1 209 ? -54.530 -10.883 21.618 1.00 78.56 209 ILE A CA 1
ATOM 1713 C C . ILE A 1 209 ? -53.636 -9.689 21.247 1.00 78.56 209 ILE A C 1
ATOM 1715 O O . ILE A 1 209 ? -53.152 -8.982 22.125 1.00 78.56 209 ILE A O 1
ATOM 1719 N N . LEU A 1 210 ? -53.450 -9.414 19.951 1.00 76.69 210 LEU A N 1
ATOM 1720 C CA . LEU A 1 210 ? -52.674 -8.252 19.498 1.00 76.69 210 LEU A CA 1
ATOM 1721 C C . LEU A 1 210 ? -53.308 -6.920 19.921 1.00 76.69 210 LEU A C 1
ATOM 1723 O O . LEU A 1 210 ? -52.588 -5.992 20.284 1.00 76.69 210 LEU A O 1
ATOM 1727 N N . ASN A 1 211 ? -54.639 -6.829 19.915 1.00 78.50 211 ASN A N 1
ATOM 1728 C CA . ASN A 1 211 ? -55.341 -5.643 20.403 1.00 78.50 211 ASN A CA 1
ATOM 1729 C C . ASN A 1 211 ? -55.252 -5.505 21.931 1.00 78.50 211 ASN A C 1
ATOM 1731 O O . ASN A 1 211 ? -55.034 -4.399 22.410 1.00 78.50 211 ASN A O 1
ATOM 1735 N N . GLN A 1 212 ? -55.307 -6.607 22.683 1.00 77.62 212 GLN A N 1
ATOM 1736 C CA . GLN A 1 212 ? -55.079 -6.598 24.135 1.00 77.62 212 GLN A CA 1
ATOM 1737 C C . GLN A 1 212 ? -53.652 -6.164 24.501 1.00 77.62 212 GLN A C 1
ATOM 1739 O O . GLN A 1 212 ? -53.458 -5.442 25.469 1.00 77.62 212 GLN A O 1
ATOM 1744 N N . LEU A 1 213 ? -52.647 -6.541 23.703 1.00 70.56 213 LEU A N 1
ATOM 1745 C CA . LEU A 1 213 ? -51.261 -6.095 23.900 1.00 70.56 213 LEU A CA 1
ATOM 1746 C C . LEU A 1 213 ? -51.050 -4.612 23.566 1.00 70.56 213 LEU A C 1
ATOM 1748 O O . LEU A 1 213 ? -50.130 -3.988 24.092 1.00 70.56 213 LEU A O 1
ATOM 1752 N N . LYS A 1 214 ? -51.889 -4.042 22.694 1.00 77.06 214 LYS A N 1
ATOM 1753 C CA . LYS A 1 214 ? -51.882 -2.603 22.403 1.00 77.06 214 LYS A CA 1
ATOM 1754 C C . LYS A 1 214 ? -52.420 -1.789 23.584 1.00 77.06 214 LYS A C 1
ATOM 1756 O O . LYS A 1 214 ? -51.997 -0.654 23.777 1.00 77.06 214 LYS A O 1
ATOM 1761 N N . GLU A 1 215 ? -53.299 -2.382 24.385 1.00 73.31 215 GLU A N 1
ATOM 1762 C CA . GLU A 1 215 ? -53.827 -1.830 25.636 1.00 73.31 215 GLU A CA 1
ATOM 1763 C C . GLU A 1 215 ? -52.945 -2.218 26.834 1.00 73.31 215 GLU A C 1
ATOM 1765 O O . GLU A 1 215 ? -53.437 -2.642 27.879 1.00 73.31 215 GLU A O 1
ATOM 1770 N N . ALA A 1 216 ? -51.620 -2.103 26.689 1.00 58.66 216 ALA A N 1
ATOM 1771 C CA . ALA A 1 216 ? -50.706 -2.354 27.797 1.00 58.66 216 ALA A CA 1
ATOM 1772 C C . ALA A 1 216 ? -51.101 -1.479 29.008 1.00 58.66 216 ALA A C 1
ATOM 1774 O O . ALA A 1 216 ? -51.299 -0.269 28.843 1.00 58.66 216 ALA A O 1
ATOM 1775 N N . PRO A 1 217 ? -51.236 -2.056 30.217 1.00 61.59 217 PRO A N 1
ATOM 1776 C CA . PRO A 1 217 ? -51.655 -1.300 31.384 1.00 61.59 217 PRO A CA 1
ATOM 1777 C C . PRO A 1 217 ? -50.624 -0.215 31.688 1.00 61.59 217 PRO A C 1
ATOM 1779 O O . PRO A 1 217 ? -49.421 -0.478 31.735 1.00 61.59 217 PRO A O 1
ATOM 1782 N N . VAL A 1 218 ? -51.112 1.011 31.893 1.00 59.53 218 VAL A N 1
ATOM 1783 C CA . VAL A 1 218 ? -50.302 2.139 32.359 1.00 59.53 218 VAL A CA 1
ATOM 1784 C C . VAL A 1 218 ? -49.641 1.710 33.665 1.00 59.53 218 VAL A C 1
ATOM 1786 O O . VAL A 1 218 ? -50.317 1.539 34.681 1.00 59.53 218 VAL A O 1
ATOM 1789 N N . LEU A 1 219 ? -48.325 1.498 33.624 1.00 52.59 219 LEU A N 1
ATOM 1790 C CA . LEU A 1 219 ? -47.518 1.292 34.817 1.00 52.59 219 LEU A CA 1
ATOM 1791 C C . LEU A 1 219 ? -47.656 2.554 35.670 1.00 52.59 219 LEU A C 1
ATOM 1793 O O . LEU A 1 219 ? -47.069 3.589 35.360 1.00 52.59 219 LEU A O 1
ATOM 1797 N N . LYS A 1 220 ? -48.472 2.475 36.725 1.00 54.62 220 LYS A N 1
ATOM 1798 C CA . LYS A 1 220 ? -48.447 3.454 37.807 1.00 54.62 220 LYS A CA 1
ATOM 1799 C C . LYS A 1 220 ? -47.111 3.272 38.513 1.00 54.62 220 LYS A C 1
ATOM 1801 O O . LYS A 1 220 ? -46.948 2.350 39.307 1.00 54.62 220 LYS A O 1
ATOM 1806 N N . ILE A 1 221 ? -46.147 4.109 38.151 1.00 53.97 221 ILE A N 1
ATOM 1807 C CA . ILE A 1 221 ? -44.956 4.326 38.960 1.00 53.97 221 ILE A CA 1
ATOM 1808 C C . ILE A 1 221 ? -45.491 4.953 40.247 1.00 53.97 221 ILE A C 1
ATOM 1810 O O . ILE A 1 221 ? -46.068 6.035 40.205 1.00 53.97 221 ILE A O 1
ATOM 1814 N N . GLY A 1 222 ? -45.453 4.191 41.339 1.00 46.09 222 GLY A N 1
ATOM 1815 C CA . GLY A 1 222 ? -45.835 4.692 42.649 1.00 46.09 222 GLY A CA 1
ATOM 1816 C C . GLY A 1 222 ? -44.845 5.767 43.066 1.00 46.09 222 GLY A C 1
ATOM 1817 O O . GLY A 1 222 ? -43.647 5.496 43.144 1.00 46.09 222 GLY A O 1
ATOM 1818 N N . ASP A 1 223 ? -45.357 6.968 43.302 1.00 55.44 223 ASP A N 1
ATOM 1819 C CA . ASP A 1 223 ? -44.676 7.997 44.073 1.00 55.44 223 ASP A CA 1
ATOM 1820 C C . ASP A 1 223 ? -44.704 7.554 45.541 1.00 55.44 223 ASP A C 1
ATOM 1822 O O . ASP A 1 223 ? -45.600 7.936 46.287 1.00 55.44 223 ASP A O 1
ATOM 1826 N N . ASP A 1 224 ? -43.768 6.690 45.935 1.00 49.72 224 ASP A N 1
ATOM 1827 C CA . ASP A 1 224 ? -43.477 6.448 47.346 1.00 49.72 224 ASP A CA 1
ATOM 1828 C C . ASP A 1 224 ? -42.088 7.001 47.667 1.00 49.72 224 ASP A C 1
ATOM 1830 O O . ASP A 1 224 ? -41.047 6.504 47.226 1.00 49.72 224 ASP A O 1
ATOM 1834 N N . GLU A 1 225 ? -42.129 8.077 48.447 1.00 53.31 225 GLU A N 1
ATOM 1835 C CA . GLU A 1 225 ? -41.034 8.649 49.206 1.00 53.31 225 GLU A CA 1
ATOM 1836 C C . GLU A 1 225 ? -40.291 7.572 50.012 1.00 53.31 225 GLU A C 1
ATOM 1838 O O . GLU A 1 225 ? -40.881 6.749 50.714 1.00 53.31 225 GLU A O 1
ATOM 1843 N N . SER A 1 226 ? -38.964 7.620 49.994 1.00 45.19 226 SER A N 1
ATOM 1844 C CA . SER A 1 226 ? -38.199 7.713 51.241 1.00 45.19 226 SER A CA 1
ATOM 1845 C C . SER A 1 226 ? -36.722 7.907 50.936 1.00 45.19 226 SER A C 1
ATOM 1847 O O . SER A 1 226 ? -36.030 7.032 50.411 1.00 45.19 226 SER A O 1
ATOM 1849 N N . ASP A 1 227 ? -36.255 9.085 51.329 1.00 51.56 227 ASP A N 1
ATOM 1850 C CA . ASP A 1 227 ? -34.861 9.411 51.544 1.00 51.56 227 ASP A CA 1
ATOM 1851 C C . ASP A 1 227 ? -34.165 8.313 52.356 1.00 51.56 227 ASP A C 1
ATOM 1853 O O . ASP A 1 227 ? -34.523 8.011 53.498 1.00 51.56 227 ASP A O 1
ATOM 1857 N N . LYS A 1 228 ? -33.119 7.730 51.772 1.00 44.94 228 LYS A N 1
ATOM 1858 C CA . LYS A 1 228 ? -32.064 7.063 52.531 1.00 44.94 228 LYS A CA 1
ATOM 1859 C C . LYS A 1 228 ? -30.744 7.723 52.181 1.00 44.94 228 LYS A C 1
ATOM 1861 O O . LYS A 1 228 ? -30.132 7.425 51.157 1.00 44.94 228 LYS A O 1
ATOM 1866 N N . GLU A 1 229 ? -30.342 8.633 53.064 1.00 40.34 229 GLU A N 1
ATOM 1867 C CA . GLU A 1 229 ? -28.993 9.177 53.168 1.00 40.34 229 GLU A CA 1
ATOM 1868 C C . GLU A 1 229 ? -27.966 8.039 53.140 1.00 40.34 229 GLU A C 1
ATOM 1870 O O . GLU A 1 229 ? -27.864 7.226 54.061 1.00 40.34 229 GLU A O 1
ATOM 1875 N N . PHE A 1 230 ? -27.179 7.984 52.067 1.00 35.34 230 PHE A N 1
ATOM 1876 C CA . PHE A 1 230 ? -25.983 7.158 52.007 1.00 35.34 230 PHE A CA 1
ATOM 1877 C C . PHE A 1 230 ? -24.839 7.932 52.665 1.00 35.34 230 PHE A C 1
ATOM 1879 O O . PHE A 1 230 ? -24.151 8.737 52.039 1.00 35.34 230 PHE A O 1
ATOM 1886 N N . ASN A 1 231 ? -24.667 7.700 53.963 1.00 35.53 231 ASN A N 1
ATOM 1887 C CA . ASN A 1 231 ? -23.555 8.220 54.742 1.00 35.53 231 ASN A CA 1
ATOM 1888 C C . ASN A 1 231 ? -22.308 7.361 54.455 1.00 35.53 231 ASN A C 1
ATOM 1890 O O . ASN A 1 231 ? -22.197 6.233 54.936 1.00 35.53 231 ASN A O 1
ATOM 1894 N N . VAL A 1 232 ? -21.391 7.857 53.617 1.00 42.19 232 VAL A N 1
ATOM 1895 C CA . VAL A 1 232 ? -20.092 7.212 53.363 1.00 42.19 232 VAL A CA 1
ATOM 1896 C C . VAL A 1 232 ? -19.040 7.871 54.251 1.00 42.19 232 VAL A C 1
ATOM 1898 O O . VAL A 1 232 ? -18.502 8.934 53.938 1.00 42.19 232 VAL A O 1
ATOM 1901 N N . GLU A 1 233 ? -18.742 7.214 55.373 1.00 35.72 233 GLU A N 1
ATOM 1902 C CA . GLU A 1 233 ? -17.619 7.548 56.246 1.00 35.72 233 GLU A CA 1
ATOM 1903 C C . GLU A 1 233 ? -16.285 7.423 55.501 1.00 35.72 233 GLU A C 1
ATOM 1905 O O . GLU A 1 233 ? -15.880 6.361 55.022 1.00 35.72 233 GLU A O 1
ATOM 1910 N N . SER A 1 234 ? -15.565 8.539 55.466 1.00 35.91 234 SER A N 1
ATOM 1911 C CA . SER A 1 234 ? -14.183 8.637 55.016 1.00 35.91 234 SER A CA 1
ATOM 1912 C C . SER A 1 234 ? -13.247 8.146 56.124 1.00 35.91 234 SER A C 1
ATOM 1914 O O . SER A 1 234 ? -13.083 8.823 57.139 1.00 35.91 234 SER A O 1
ATOM 1916 N N . LYS A 1 235 ? -12.588 6.994 55.937 1.00 37.78 235 LYS A N 1
ATOM 1917 C CA . LYS A 1 235 ? -11.455 6.588 56.785 1.00 37.78 235 LYS A CA 1
ATOM 1918 C C . LYS A 1 235 ? -10.128 6.988 56.155 1.00 37.78 235 LYS A C 1
ATOM 1920 O O . LYS A 1 235 ? -9.711 6.479 55.120 1.00 37.78 235 LYS A O 1
ATOM 1925 N N . ALA A 1 236 ? -9.485 7.913 56.856 1.00 35.69 236 ALA A N 1
ATOM 1926 C CA . ALA A 1 236 ? -8.135 8.395 56.669 1.00 35.69 236 ALA A CA 1
ATOM 1927 C C . ALA A 1 236 ? -7.095 7.266 56.694 1.00 35.69 236 ALA A C 1
ATOM 1929 O O . ALA A 1 236 ? -7.092 6.433 57.599 1.00 35.69 236 ALA A O 1
ATOM 1930 N N . TRP A 1 237 ? -6.144 7.326 55.764 1.00 37.19 237 TRP A N 1
ATOM 1931 C CA . TRP A 1 237 ? -4.784 6.846 55.988 1.00 37.19 237 TRP A CA 1
ATOM 1932 C C . TRP A 1 237 ? -3.850 8.045 55.889 1.00 37.19 237 TRP A C 1
ATOM 1934 O O . TRP A 1 237 ? -3.722 8.685 54.847 1.00 37.19 237 TRP A O 1
ATOM 1944 N N . GLY A 1 238 ? -3.259 8.385 57.032 1.00 32.66 238 GLY A N 1
ATOM 1945 C CA . GLY A 1 238 ? -2.235 9.403 57.152 1.00 32.66 238 GLY A CA 1
ATOM 1946 C C . GLY A 1 238 ? -0.878 8.873 56.702 1.00 32.66 238 GLY A C 1
ATOM 1947 O O . GLY A 1 238 ? -0.491 7.755 57.029 1.00 32.66 238 GLY A O 1
ATOM 1948 N N . GLY A 1 239 ? -0.138 9.728 56.005 1.00 32.19 239 GLY A N 1
ATOM 1949 C CA . GLY A 1 239 ? 1.265 9.535 55.665 1.00 32.19 239 GLY A CA 1
ATOM 1950 C C . GLY A 1 239 ? 1.910 10.882 55.361 1.00 32.19 239 GLY A C 1
ATOM 1951 O O . GLY A 1 239 ? 1.958 11.312 54.215 1.00 32.19 239 GLY A O 1
ATOM 1952 N N . LYS A 1 240 ? 2.367 11.562 56.419 1.00 34.31 240 LYS A N 1
ATOM 1953 C CA . LYS A 1 240 ? 3.395 12.623 56.384 1.00 34.31 240 LYS A CA 1
ATOM 1954 C C . LYS A 1 240 ? 4.669 12.007 55.765 1.00 34.31 240 LYS A C 1
ATOM 1956 O O . LYS A 1 240 ? 4.923 10.840 56.019 1.00 34.31 240 LYS A O 1
ATOM 1961 N N . GLY A 1 241 ? 5.544 12.661 55.011 1.00 31.88 241 GLY A N 1
ATOM 1962 C CA . GLY A 1 241 ? 5.800 14.061 54.707 1.00 31.88 241 GLY A CA 1
ATOM 1963 C C . GLY A 1 241 ? 7.141 14.152 53.944 1.00 31.88 241 GLY A C 1
ATOM 1964 O O . GLY A 1 241 ? 7.726 13.126 53.612 1.00 31.88 241 GLY A O 1
ATOM 1965 N N . LEU A 1 242 ? 7.621 15.389 53.772 1.00 33.94 242 LEU A N 1
ATOM 1966 C CA . LEU A 1 242 ? 8.834 15.878 53.081 1.00 33.94 242 LEU A CA 1
ATOM 1967 C C . LEU A 1 242 ? 8.678 16.150 51.570 1.00 33.94 242 LEU A C 1
ATOM 1969 O O . LEU A 1 242 ? 8.630 15.240 50.759 1.00 33.94 242 LEU A O 1
ATOM 1973 N N . THR A 1 243 ? 8.398 17.398 51.155 1.00 34.91 243 THR A N 1
ATOM 1974 C CA . THR A 1 243 ? 9.331 18.547 50.951 1.00 34.91 243 THR A CA 1
ATOM 1975 C C . THR A 1 243 ? 10.393 18.273 49.883 1.00 34.91 243 THR A C 1
ATOM 1977 O O . THR A 1 243 ? 11.064 17.262 49.977 1.00 34.91 243 THR A O 1
ATOM 1980 N N . LYS A 1 244 ? 10.754 19.144 48.937 1.00 35.38 244 LYS A N 1
ATOM 1981 C CA . LYS A 1 244 ? 10.346 20.478 48.461 1.00 35.38 244 LYS A CA 1
ATOM 1982 C C . LYS A 1 244 ? 11.351 20.788 47.316 1.00 35.38 244 LYS A C 1
ATOM 1984 O O . LYS A 1 244 ? 12.457 20.261 47.325 1.00 35.38 244 LYS A O 1
ATOM 1989 N N . VAL A 1 245 ? 11.002 21.761 46.475 1.00 33.81 245 VAL A N 1
ATOM 1990 C CA . VAL A 1 245 ? 11.875 22.662 45.683 1.00 33.81 245 VAL A CA 1
ATOM 1991 C C . VAL A 1 245 ? 12.266 22.266 44.239 1.00 33.81 245 VAL A C 1
ATOM 1993 O O . VAL A 1 245 ? 12.836 21.214 43.983 1.00 33.81 245 VAL A O 1
ATOM 1996 N N . LEU A 1 246 ? 12.066 23.278 43.372 1.00 36.16 246 LEU A N 1
ATOM 1997 C CA . LEU A 1 246 ? 12.552 23.543 42.004 1.00 36.16 246 LEU A CA 1
ATOM 1998 C C . LEU A 1 246 ? 11.710 22.900 40.895 1.00 36.16 246 LEU A C 1
ATOM 2000 O O . LEU A 1 246 ? 11.616 21.691 40.808 1.00 36.16 246 LEU A O 1
ATOM 2004 N N . GLY A 1 247 ? 11.065 23.605 39.970 1.00 29.64 247 GLY A N 1
ATOM 2005 C CA . GLY A 1 247 ? 10.969 25.019 39.594 1.00 29.64 247 GLY A CA 1
ATOM 2006 C C . GLY A 1 247 ? 10.263 24.986 38.227 1.00 29.64 247 GLY A C 1
ATOM 2007 O O . GLY A 1 247 ? 10.634 24.208 37.361 1.00 29.64 247 GLY A O 1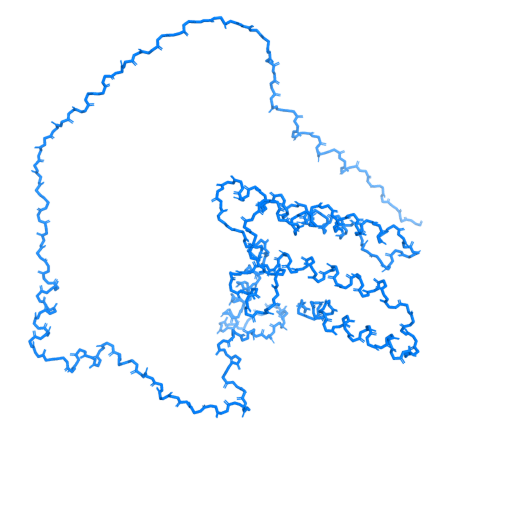
ATOM 2008 N N . GLY A 1 248 ? 9.084 25.578 38.061 1.00 30.91 248 GLY A N 1
ATOM 2009 C CA . GLY A 1 248 ? 8.977 26.921 37.503 1.00 30.91 248 GLY A CA 1
ATOM 2010 C C . GLY A 1 248 ? 9.514 27.020 36.068 1.00 30.91 248 GLY A C 1
ATOM 2011 O O . GLY A 1 248 ? 10.690 27.302 35.891 1.00 30.91 248 GLY A O 1
ATOM 2012 N N . THR A 1 249 ? 8.662 26.861 35.047 1.00 36.09 249 THR A N 1
ATOM 2013 C CA . THR A 1 249 ? 8.258 27.938 34.109 1.00 36.09 249 THR A CA 1
ATOM 2014 C C . THR A 1 249 ? 7.631 27.408 32.804 1.00 36.09 249 THR A C 1
ATOM 2016 O O . THR A 1 249 ? 8.264 26.781 31.970 1.00 36.09 249 THR A O 1
ATOM 2019 N N . SER A 1 250 ? 6.354 27.763 32.634 1.00 36.66 250 SER A N 1
ATOM 2020 C CA . SER A 1 250 ? 5.737 28.335 31.425 1.00 36.66 250 SER A CA 1
ATOM 2021 C C . SER A 1 250 ? 5.825 27.597 30.072 1.00 36.66 250 SER A C 1
ATOM 2023 O O . SER A 1 250 ? 6.691 27.838 29.233 1.00 36.66 250 SER A O 1
ATOM 2025 N N . SER A 1 251 ? 4.772 26.822 29.802 1.00 41.50 251 SER A N 1
ATOM 2026 C CA . SER A 1 251 ? 4.399 26.221 28.512 1.00 41.50 251 SER A CA 1
ATOM 2027 C C . SER A 1 251 ? 3.702 27.223 27.562 1.00 41.50 251 SER A C 1
ATOM 2029 O O . SER A 1 251 ? 2.556 27.033 27.165 1.00 41.50 251 SER A O 1
ATOM 2031 N N . ALA A 1 252 ? 4.356 28.339 27.210 1.00 40.06 252 ALA A N 1
ATOM 2032 C CA . ALA A 1 252 ? 3.719 29.392 26.393 1.00 40.06 252 ALA A CA 1
ATOM 2033 C C . ALA A 1 252 ? 4.604 30.036 25.303 1.00 40.06 252 ALA A C 1
ATOM 2035 O O . ALA A 1 252 ? 4.307 31.138 24.841 1.00 40.06 252 ALA A O 1
ATOM 2036 N N . ARG A 1 253 ? 5.687 29.384 24.849 1.00 39.56 253 ARG A N 1
ATOM 2037 C CA . ARG A 1 253 ? 6.617 29.976 23.855 1.00 39.56 253 ARG A CA 1
ATOM 2038 C C . ARG A 1 253 ? 6.936 29.150 22.604 1.00 39.56 253 ARG A C 1
ATOM 2040 O O . ARG A 1 253 ? 7.901 29.464 21.921 1.00 39.56 253 ARG A O 1
ATOM 2047 N N . VAL A 1 254 ? 6.112 28.173 22.228 1.00 40.41 254 VAL A N 1
ATOM 2048 C CA . VAL A 1 254 ? 6.365 27.389 20.993 1.00 40.41 254 VAL A CA 1
ATOM 2049 C C . VAL A 1 254 ? 5.440 27.765 19.820 1.00 40.41 254 VAL A C 1
ATOM 2051 O O . VAL A 1 254 ? 5.708 27.408 18.682 1.00 40.41 254 VAL A O 1
ATOM 2054 N N . LEU A 1 255 ? 4.420 28.608 20.024 1.00 36.84 255 LEU A N 1
ATOM 2055 C CA . LEU A 1 255 ? 3.440 28.952 18.975 1.00 36.84 255 LEU A CA 1
ATOM 2056 C C . LEU A 1 255 ? 3.653 30.304 18.264 1.00 36.84 255 LEU A C 1
ATOM 2058 O O . LEU A 1 255 ? 2.742 30.808 17.612 1.00 36.84 255 LEU A O 1
ATOM 2062 N N . LYS A 1 256 ? 4.850 30.904 18.337 1.00 35.34 256 LYS A N 1
ATOM 2063 C CA . LYS A 1 256 ? 5.122 32.209 17.691 1.00 35.34 256 LYS A CA 1
ATOM 2064 C C . LYS A 1 256 ? 6.332 32.253 16.749 1.00 35.34 256 LYS A C 1
ATOM 2066 O O . LYS A 1 256 ? 6.744 33.343 16.373 1.00 35.34 256 LYS A O 1
ATOM 2071 N N . ALA A 1 257 ? 6.857 31.099 16.330 1.00 37.53 257 ALA A N 1
ATOM 2072 C CA . ALA A 1 257 ? 8.019 31.024 15.434 1.00 37.53 257 ALA A CA 1
ATOM 2073 C C . ALA A 1 257 ? 7.699 30.662 13.965 1.00 37.53 257 ALA A C 1
ATOM 2075 O O . ALA A 1 257 ? 8.569 30.795 13.117 1.00 37.53 257 ALA A O 1
ATOM 2076 N N . CYS A 1 258 ? 6.462 30.291 13.607 1.00 36.84 258 CYS A N 1
ATOM 2077 C CA . CYS A 1 258 ? 6.124 29.896 12.223 1.00 36.84 258 CYS A CA 1
ATOM 2078 C C . CYS A 1 258 ? 5.499 31.009 11.357 1.00 36.84 258 CYS A C 1
ATOM 2080 O O . CYS A 1 258 ? 4.869 30.711 10.347 1.00 36.84 258 CYS A O 1
ATOM 2082 N N . LYS A 1 259 ? 5.637 32.291 11.727 1.00 35.97 259 LYS A N 1
ATOM 2083 C CA . LYS A 1 259 ? 4.989 33.407 11.001 1.00 35.97 259 LYS A CA 1
ATOM 2084 C C . LYS A 1 259 ? 5.948 34.438 10.389 1.00 35.97 259 LYS A C 1
ATOM 2086 O O . LYS A 1 259 ? 5.492 35.512 10.016 1.00 35.97 259 LYS A O 1
ATOM 2091 N N . ALA A 1 260 ? 7.243 34.128 10.269 1.00 37.88 260 ALA A N 1
ATOM 2092 C CA . ALA A 1 260 ? 8.261 35.098 9.839 1.00 37.88 260 ALA A CA 1
ATOM 2093 C C . ALA A 1 260 ? 9.075 34.727 8.577 1.00 37.88 260 ALA A C 1
ATOM 2095 O O . ALA A 1 260 ? 9.992 35.461 8.239 1.00 37.88 260 ALA A O 1
ATOM 2096 N N . GLU A 1 261 ? 8.733 33.667 7.834 1.00 38.84 261 GLU A N 1
ATOM 2097 C CA . GLU A 1 261 ? 9.485 33.270 6.618 1.00 38.84 261 GLU A CA 1
ATOM 2098 C C . GLU A 1 261 ? 8.692 33.365 5.299 1.00 38.84 261 GLU A C 1
ATOM 2100 O O . GLU A 1 261 ? 9.068 32.784 4.287 1.00 38.84 261 GLU A O 1
ATOM 2105 N N . TYR A 1 262 ? 7.617 34.158 5.265 1.00 37.97 262 TYR A N 1
ATOM 2106 C CA . TYR A 1 262 ? 6.893 34.497 4.026 1.00 37.97 262 TYR A CA 1
ATOM 2107 C C . TYR A 1 262 ? 6.934 36.001 3.728 1.00 37.97 262 TYR A C 1
ATOM 2109 O O . TYR A 1 262 ? 5.923 36.635 3.444 1.00 37.97 262 TYR A O 1
ATOM 2117 N N . SER A 1 263 ? 8.124 36.591 3.794 1.00 40.44 263 SER A N 1
ATOM 2118 C CA . SER A 1 263 ? 8.374 37.935 3.273 1.00 40.44 263 SER A CA 1
ATOM 2119 C C . SER A 1 263 ? 9.814 38.020 2.790 1.00 40.44 263 SER A C 1
ATOM 2121 O O . SER A 1 263 ? 10.670 38.483 3.531 1.00 40.44 263 SER A O 1
ATOM 2123 N N . ASN A 1 264 ? 10.079 37.495 1.590 1.00 39.56 264 ASN A N 1
ATOM 2124 C CA . ASN A 1 264 ? 11.082 38.005 0.645 1.00 39.56 264 ASN A CA 1
ATOM 2125 C C . ASN A 1 264 ? 11.140 37.084 -0.584 1.00 39.56 264 ASN A C 1
ATOM 2127 O O . ASN A 1 264 ? 11.909 36.128 -0.638 1.00 39.56 264 ASN A O 1
ATOM 2131 N N . ARG A 1 265 ? 10.322 37.384 -1.597 1.00 40.34 265 ARG A N 1
ATOM 2132 C CA . ARG A 1 265 ? 10.605 37.000 -2.986 1.00 40.34 265 ARG A CA 1
ATOM 2133 C C . ARG A 1 265 ? 10.750 38.285 -3.797 1.00 40.34 265 ARG A C 1
ATOM 2135 O O . ARG A 1 265 ? 9.775 39.030 -3.863 1.00 40.34 265 ARG A O 1
ATOM 2142 N N . PRO A 1 266 ? 11.908 38.558 -4.415 1.00 43.12 266 PRO A N 1
ATOM 2143 C CA . PRO A 1 266 ? 11.995 39.583 -5.437 1.00 43.12 266 PRO A CA 1
ATOM 2144 C C . PRO A 1 266 ? 11.406 39.057 -6.754 1.00 43.12 266 PRO A C 1
ATOM 2146 O O . PRO A 1 266 ? 11.713 37.956 -7.209 1.00 43.12 266 PRO A O 1
ATOM 2149 N N . THR A 1 267 ? 10.531 39.863 -7.341 1.00 55.88 267 THR A N 1
ATOM 2150 C CA . THR A 1 267 ? 10.018 39.764 -8.709 1.00 55.88 267 THR A CA 1
ATOM 2151 C C . THR A 1 267 ? 10.922 40.539 -9.669 1.00 55.88 267 THR A C 1
ATOM 2153 O O . THR A 1 267 ? 11.094 41.737 -9.468 1.00 55.88 267 THR A O 1
ATOM 2156 N N . ALA A 1 268 ? 11.435 39.875 -10.707 1.00 45.94 268 ALA A N 1
ATOM 2157 C CA . ALA A 1 268 ? 11.826 40.394 -12.035 1.00 45.94 268 ALA A CA 1
ATOM 2158 C C . ALA A 1 268 ? 12.382 39.172 -12.806 1.00 45.94 268 ALA A C 1
ATOM 2160 O O . ALA A 1 268 ? 13.196 38.456 -12.235 1.00 45.94 268 ALA A O 1
ATOM 2161 N N . TYR A 1 269 ? 11.953 38.725 -13.993 1.00 42.88 269 TYR A N 1
ATOM 2162 C CA . TYR A 1 269 ? 11.492 39.376 -15.229 1.00 42.88 269 TYR A CA 1
ATOM 2163 C C . TYR A 1 269 ? 12.416 40.486 -15.727 1.00 42.88 269 TYR A C 1
ATOM 2165 O O . TYR A 1 269 ? 12.124 41.658 -15.523 1.00 42.88 269 TYR A O 1
ATOM 2173 N N . THR A 1 270 ? 13.501 40.064 -16.381 1.00 53.16 270 THR A N 1
ATOM 2174 C CA . THR A 1 270 ? 13.885 40.392 -17.772 1.00 53.16 270 THR A CA 1
ATOM 2175 C C . THR A 1 270 ? 14.934 39.393 -18.229 1.00 53.16 270 THR A C 1
ATOM 2177 O O . THR A 1 270 ? 15.853 39.139 -17.419 1.00 53.16 270 THR A O 1
#

Secondary structure (DSSP, 8-state):
--HHHHHHHTSHHHHHHHHHHHHTT-TT-TT-HHHHHHHHHHHHHHHHH----SSHHHHHT-GGGSPB--TT-HHHHIIIIIHHHHHHHHHHS-SSGGGS--HHHHHHHHHHHHHHHHHHHHHHHTT-S-B-GGGGSSHHHHHHHHHHHHHHTTS----------------HHHHTTS-TT----------PPPHHHHHHHS-HHHHHHHHHHHT-----------------------------------S-SSSSSSSSSS--------